Protein AF-A0A6L7GDT5-F1 (afdb_monomer_lite)

Sequence (294 aa):
MSDRPLARKLIRPAFRLLRGGRGAHHEETWPHLSLRRPEADGVITWKGEEIARLSPLGGFLAGLGAEAAIIGSGPSLKRQRVAALEMPAVLLNGAVALAPRLPRPAALAIEDERFVYRHGAMLKDLPEGLPLLMAPAVIRVMAQYNRGLLEGRPLYLIDDLRKPFDGPKCALGDIPGVVVEDGAAFSDIPAQGIVKCGTVAYSALQILMAAPLKRILLAGIDLTNAAGPRFYEKDGAAAWSGLEKGQARILGHFALARQLAGTRGQALLSASPVSALLDLGYGRDDRLAPEPPA

pLDDT: mean 86.34, std 13.25, range [41.5, 98.56]

Secondary structure (DSSP, 8-state):
---S-HHHHHHHHHHHHHH-STTGGGGGTTTTEEEE-SSSS-EEEETTEEEEEBPPHHHHHHTTTTEEEEE---GGGGGS-GGG--S-EEEEGGGGGGGGG-S-EEEEEE--HHHHHHHGGGGTTPPTT--EEE-HHHHHHHHHH-GGGTTTS-EEE--BTTS-TTS----GGGSTTEEEETTEEEES-TTT-B---S-HHHHHHHHHHTS--SEEEEES--SS-TTSPPTTSPTT-PPP-TTGGGHHHHHHHHHHHHHHHHHTTPEEEES-TT-HHHHTTPEE-GGGPPPPP-

Organism: NCBI:txid2692189

InterPro domains:
  IPR060654 3-deoxy-D-manno-octulosonic acid transferase WaaZ [PF27901] (187-258)

Radius of gyration: 18.5 Å; chains: 1; bounding box: 43×38×60 Å

Structure (mmCIF, N/CA/C/O backbone):
data_AF-A0A6L7GDT5-F1
#
_entry.id   AF-A0A6L7GDT5-F1
#
loop_
_atom_site.group_PDB
_atom_site.id
_atom_site.type_symbol
_atom_site.label_atom_id
_atom_site.label_alt_id
_atom_site.label_comp_id
_atom_site.label_asym_id
_atom_site.label_entity_id
_atom_site.label_seq_id
_atom_site.pdbx_PDB_ins_code
_atom_site.Cartn_x
_atom_site.Cartn_y
_atom_site.Cartn_z
_atom_site.occupancy
_atom_site.B_iso_or_equiv
_atom_site.auth_seq_id
_atom_site.auth_comp_id
_atom_site.auth_asym_id
_atom_site.auth_atom_id
_atom_site.pdbx_PDB_model_num
ATOM 1 N N . MET A 1 1 ? -14.686 20.379 -7.347 1.00 41.50 1 MET A N 1
ATOM 2 C CA . MET A 1 1 ? -15.658 20.427 -6.226 1.00 41.50 1 MET A CA 1
ATOM 3 C C . MET A 1 1 ? -15.325 19.294 -5.260 1.00 41.50 1 MET A C 1
ATOM 5 O O . MET A 1 1 ? -14.849 18.268 -5.714 1.00 41.50 1 MET A O 1
ATOM 9 N N . SER A 1 2 ? -15.444 19.492 -3.942 1.00 50.53 2 SER A N 1
ATOM 10 C CA . SER A 1 2 ? -15.064 18.465 -2.952 1.00 50.53 2 SER A CA 1
ATOM 11 C C . SER A 1 2 ? -16.068 17.311 -2.970 1.00 50.53 2 SER A C 1
ATOM 13 O O . SER A 1 2 ? -17.227 17.530 -2.635 1.00 50.53 2 SER A O 1
ATOM 15 N N . ASP A 1 3 ? -15.604 16.107 -3.312 1.00 63.75 3 ASP A N 1
ATOM 16 C CA . ASP A 1 3 ? -16.389 14.857 -3.361 1.00 63.75 3 ASP A CA 1
ATOM 17 C C . ASP A 1 3 ? -16.818 14.327 -1.982 1.00 63.75 3 ASP A C 1
ATOM 19 O O . ASP A 1 3 ? -17.335 13.219 -1.856 1.00 63.75 3 ASP A O 1
ATOM 23 N N . ARG A 1 4 ? -16.573 15.097 -0.917 1.00 64.62 4 ARG A N 1
ATOM 24 C CA . ARG A 1 4 ? -17.012 14.759 0.436 1.00 64.62 4 ARG A CA 1
ATOM 25 C C . ARG A 1 4 ? -18.447 15.254 0.657 1.00 64.62 4 ARG A C 1
ATOM 27 O O . ARG A 1 4 ? -18.725 16.417 0.341 1.00 64.62 4 ARG A O 1
ATOM 34 N N . PRO A 1 5 ? -19.324 14.447 1.289 1.00 72.44 5 PRO A N 1
ATOM 35 C CA . PRO A 1 5 ? -20.657 14.889 1.690 1.00 72.44 5 PRO A CA 1
ATOM 36 C C . PRO A 1 5 ? -20.617 16.194 2.498 1.00 72.44 5 PRO A C 1
ATOM 38 O O . PRO A 1 5 ? -19.709 16.399 3.309 1.00 72.44 5 PRO A O 1
ATOM 41 N N . LEU A 1 6 ? -21.625 17.058 2.327 1.00 63.84 6 LEU A N 1
ATOM 42 C CA . LEU A 1 6 ? -21.733 18.341 3.044 1.00 63.84 6 LEU A CA 1
ATOM 43 C C . LEU A 1 6 ? -21.653 18.164 4.566 1.00 63.84 6 LEU A C 1
ATOM 45 O O . LEU A 1 6 ? -20.964 18.933 5.232 1.00 63.84 6 LEU A O 1
ATOM 49 N N . ALA A 1 7 ? -22.239 17.087 5.097 1.00 66.56 7 ALA A N 1
ATOM 50 C CA . ALA A 1 7 ? -22.143 16.729 6.509 1.00 66.56 7 ALA A CA 1
ATOM 51 C C . ALA A 1 7 ? -20.684 16.646 7.004 1.00 66.56 7 ALA A C 1
ATOM 53 O O . ALA A 1 7 ? -20.370 17.154 8.074 1.00 66.56 7 ALA A O 1
ATOM 54 N N . ARG A 1 8 ? -19.743 16.111 6.207 1.00 72.69 8 ARG A N 1
ATOM 55 C CA . ARG A 1 8 ? -18.318 16.041 6.594 1.00 72.69 8 ARG A CA 1
ATOM 56 C C . ARG A 1 8 ? -17.637 17.406 6.614 1.00 72.69 8 ARG A C 1
ATOM 58 O O . ARG A 1 8 ? -16.705 17.601 7.390 1.00 72.69 8 ARG A O 1
ATOM 65 N N . LYS A 1 9 ? -18.109 18.365 5.813 1.00 63.81 9 LYS A N 1
ATOM 66 C CA . LYS A 1 9 ? -17.602 19.745 5.863 1.00 63.81 9 LYS A CA 1
ATOM 67 C C . LYS A 1 9 ? -17.978 20.437 7.176 1.00 63.81 9 LYS A C 1
ATOM 69 O O . LYS A 1 9 ? -17.212 21.278 7.629 1.00 63.81 9 LYS A O 1
ATOM 74 N N . LEU A 1 10 ? -19.096 20.041 7.793 1.00 66.94 10 LEU A N 1
ATOM 75 C CA . LEU A 1 10 ? -19.563 20.542 9.091 1.00 66.94 10 LEU A CA 1
ATOM 76 C C . LEU A 1 10 ? -18.930 19.806 10.285 1.00 66.94 10 LEU A C 1
ATOM 78 O O . LEU A 1 10 ? -18.772 20.391 11.352 1.00 66.94 10 LEU A O 1
ATOM 82 N N . ILE A 1 11 ? -18.489 18.557 10.100 1.00 68.75 11 ILE A N 1
ATOM 83 C CA . ILE A 1 11 ? -17.800 17.788 11.150 1.00 68.75 11 ILE A CA 1
ATOM 84 C C . ILE A 1 11 ? -16.456 18.411 11.525 1.00 68.75 11 ILE A C 1
ATOM 86 O O . ILE A 1 11 ? -16.131 18.483 12.699 1.00 68.75 11 ILE A O 1
ATOM 90 N N . ARG A 1 12 ? -15.682 18.891 10.552 1.00 67.31 12 ARG A N 1
ATOM 91 C CA . ARG A 1 12 ? -14.365 19.505 10.787 1.00 67.31 12 ARG A CA 1
ATOM 92 C C . ARG A 1 12 ? -14.394 20.705 11.749 1.00 67.31 12 ARG A C 1
ATOM 94 O O . ARG A 1 12 ? -13.634 20.699 12.718 1.00 67.31 12 ARG A O 1
ATOM 101 N N . PRO A 1 13 ? -15.249 21.728 11.549 1.00 64.88 13 PRO A N 1
ATOM 102 C CA . PRO A 1 13 ? -15.385 22.812 12.518 1.00 64.88 13 PRO A CA 1
ATOM 103 C C . PRO A 1 13 ? -15.978 22.334 13.852 1.00 64.88 13 PRO A C 1
ATOM 105 O O . PRO A 1 13 ? -15.469 22.737 14.893 1.00 64.88 13 PRO A O 1
ATOM 108 N N . ALA A 1 14 ? -16.967 21.429 13.849 1.00 67.81 14 ALA A N 1
ATOM 109 C CA . ALA A 1 14 ? -17.553 20.895 15.083 1.00 67.81 14 ALA A CA 1
ATOM 110 C C . ALA A 1 14 ? -16.534 20.106 15.931 1.00 67.81 14 ALA A C 1
ATOM 112 O O . ALA A 1 14 ? -16.441 20.295 17.139 1.00 67.81 14 ALA A O 1
ATOM 113 N N . PHE A 1 15 ? -15.713 19.269 15.298 1.00 69.69 15 PHE A N 1
ATOM 114 C CA . PHE A 1 15 ? -14.665 18.493 15.955 1.00 69.69 15 PHE A CA 1
ATOM 115 C C . PHE A 1 15 ? -13.580 19.401 16.538 1.00 69.69 15 PHE A C 1
ATOM 117 O O . PHE A 1 15 ? -13.166 19.210 17.678 1.00 69.69 15 PHE A O 1
ATOM 124 N N . ARG A 1 16 ? -13.161 20.432 15.791 1.00 67.94 16 ARG A N 1
ATOM 125 C CA . ARG A 1 16 ? -12.208 21.441 16.283 1.00 67.94 16 ARG A CA 1
ATOM 126 C C . ARG A 1 16 ? -12.751 22.232 17.470 1.00 67.94 16 ARG A C 1
ATOM 128 O O . ARG A 1 16 ? -11.981 22.530 18.375 1.00 67.94 16 ARG A O 1
ATOM 135 N N . LEU A 1 17 ? -14.048 22.542 17.472 1.00 71.31 17 LEU A N 1
ATOM 136 C CA . LEU A 1 17 ? -14.711 23.226 18.583 1.00 71.31 17 LEU A CA 1
ATOM 137 C C . LEU A 1 17 ? -14.784 22.335 19.834 1.00 71.31 17 LEU A C 1
ATOM 139 O O . LEU A 1 17 ? -14.551 22.815 20.936 1.00 71.31 17 LEU A O 1
ATOM 143 N N . LEU A 1 18 ? -15.065 21.039 19.661 1.00 66.06 18 LEU A N 1
ATOM 144 C CA . LEU A 1 18 ? -15.263 20.092 20.766 1.00 66.06 18 LEU A CA 1
ATOM 145 C C . LEU A 1 18 ? -13.967 19.496 21.335 1.00 66.06 18 LEU A C 1
ATOM 147 O O . LEU A 1 18 ? -13.930 19.146 22.510 1.00 66.06 18 LEU A O 1
ATOM 151 N N . ARG A 1 19 ? -12.923 19.309 20.515 1.00 64.81 19 ARG A N 1
ATOM 152 C CA . ARG A 1 19 ? -11.693 18.586 20.903 1.00 64.81 19 ARG A CA 1
ATOM 153 C C . ARG A 1 19 ? -10.391 19.366 20.692 1.00 64.81 19 ARG A C 1
ATOM 155 O O . ARG A 1 19 ? -9.319 18.843 20.980 1.00 64.81 19 ARG A O 1
ATOM 162 N N . GLY A 1 20 ? -10.464 20.618 20.238 1.00 64.81 20 GLY A N 1
ATOM 163 C CA . GLY A 1 20 ? -9.296 21.478 20.033 1.00 64.81 20 GLY A CA 1
ATOM 164 C C . GLY A 1 20 ? -8.463 21.135 18.787 1.00 64.81 20 GLY A C 1
ATOM 165 O O . GLY A 1 20 ? -8.821 20.296 17.961 1.00 64.81 20 GLY A O 1
ATOM 166 N N . GLY A 1 21 ? -7.341 21.846 18.604 1.00 60.72 21 GLY A N 1
ATOM 167 C CA . GLY A 1 21 ? -6.483 21.728 17.412 1.00 60.72 21 GLY A CA 1
ATOM 168 C C . GLY A 1 21 ? -5.442 20.598 17.461 1.00 60.72 21 GLY A C 1
ATOM 169 O O . GLY A 1 21 ? -5.029 20.094 16.412 1.00 60.72 21 GLY A O 1
ATOM 170 N N . ARG A 1 22 ? -5.026 20.178 18.665 1.00 55.69 22 ARG A N 1
ATOM 171 C CA . ARG A 1 22 ? -4.117 19.039 18.875 1.00 55.69 22 ARG A CA 1
ATOM 172 C C . ARG A 1 22 ? -4.931 17.752 18.724 1.00 55.69 22 ARG A C 1
ATOM 174 O O . ARG A 1 22 ? -5.686 17.402 19.615 1.00 55.69 22 ARG A O 1
ATOM 181 N N . GLY A 1 23 ? -4.821 17.094 17.571 1.00 62.16 23 GLY A N 1
ATOM 182 C CA . GLY A 1 23 ? -5.644 15.926 17.225 1.00 62.16 23 GLY A CA 1
ATOM 183 C C . GLY A 1 23 ? -6.723 16.204 16.179 1.00 62.16 23 GLY A C 1
ATOM 184 O O . GLY A 1 23 ? -7.553 15.345 15.920 1.00 62.16 23 GLY A O 1
ATOM 185 N N . ALA A 1 24 ? -6.710 17.367 15.513 1.00 66.75 24 ALA A N 1
ATOM 186 C CA . ALA A 1 24 ? -7.668 17.673 14.444 1.00 66.75 24 ALA A CA 1
ATOM 187 C C . ALA A 1 24 ? -7.678 16.641 13.294 1.00 66.75 24 ALA A C 1
ATOM 189 O O . ALA A 1 24 ? -8.637 16.599 12.534 1.00 66.75 24 ALA A O 1
ATOM 190 N N . HIS A 1 25 ? -6.635 15.813 13.145 1.00 75.06 25 HIS A N 1
ATOM 191 C CA . HIS A 1 25 ? -6.622 14.701 12.186 1.00 75.06 25 HIS A CA 1
ATOM 192 C C . HIS A 1 25 ? -7.539 13.539 12.590 1.00 75.06 25 HIS A C 1
ATOM 194 O O . HIS A 1 25 ? -8.004 12.816 11.716 1.00 75.06 25 HIS A O 1
ATOM 200 N N . HIS A 1 26 ? -7.887 13.401 13.872 1.00 79.00 26 HIS A N 1
ATOM 201 C CA . HIS A 1 26 ? -8.859 12.411 14.356 1.00 79.00 26 HIS A CA 1
ATOM 202 C C . HIS A 1 26 ? -10.295 12.689 13.870 1.00 79.00 26 HIS A C 1
ATOM 204 O O . HIS A 1 26 ? -11.165 11.825 13.967 1.00 79.00 26 HIS A O 1
ATOM 210 N N . GLU A 1 27 ? -10.559 13.849 13.254 1.00 78.88 27 GLU A N 1
ATOM 211 C CA . GLU A 1 27 ? -11.826 14.106 12.549 1.00 78.88 27 GLU A CA 1
ATOM 212 C C . GLU A 1 27 ? -12.107 13.065 11.448 1.00 78.88 27 GLU A C 1
ATOM 214 O O . GLU A 1 27 ? -13.259 12.795 11.089 1.00 78.88 27 GLU A O 1
ATOM 219 N N . GLU A 1 28 ? -11.047 12.468 10.894 1.00 79.19 28 GLU A N 1
ATOM 220 C CA . GLU A 1 28 ? -11.123 11.481 9.823 1.00 79.19 28 GLU A CA 1
ATOM 221 C C . GLU A 1 28 ? -11.844 10.200 10.257 1.00 79.19 28 GLU A C 1
ATOM 223 O O . GLU A 1 28 ? -12.441 9.534 9.413 1.00 79.19 28 GLU A O 1
ATOM 228 N N . THR A 1 29 ? -11.873 9.911 11.558 1.00 81.19 29 THR A N 1
ATOM 229 C CA . THR A 1 29 ? -12.402 8.672 12.148 1.00 81.19 29 THR A CA 1
ATOM 230 C C . THR A 1 29 ? -13.656 8.928 13.001 1.00 81.19 29 THR A C 1
ATOM 232 O O . THR A 1 29 ? -14.496 8.041 13.169 1.00 81.19 29 THR A O 1
ATOM 235 N N . TRP A 1 30 ? -13.870 10.175 13.434 1.00 80.88 30 TRP A N 1
ATOM 236 C CA . TRP A 1 30 ? -15.064 10.613 14.163 1.00 80.88 30 TRP A CA 1
ATOM 237 C C . TRP A 1 30 ? -16.368 10.504 13.334 1.00 80.88 30 TRP A C 1
ATOM 239 O O . TRP A 1 30 ? -16.346 10.771 12.123 1.00 80.88 30 TRP A O 1
ATOM 249 N N . PRO A 1 31 ? -17.534 10.197 13.951 1.00 76.88 31 PRO A N 1
ATOM 250 C CA . PRO A 1 31 ? -17.751 9.918 15.383 1.00 76.88 31 PRO A CA 1
ATOM 251 C C . PRO A 1 31 ? -17.653 8.452 15.806 1.00 76.88 31 PRO A C 1
ATOM 253 O O . PRO A 1 31 ? -17.492 8.187 16.992 1.00 76.88 31 PRO A O 1
ATOM 256 N N . HIS A 1 32 ? -17.797 7.503 14.884 1.00 87.56 32 HIS A N 1
ATOM 257 C CA . HIS A 1 32 ? -18.158 6.134 15.264 1.00 87.56 32 HIS A CA 1
ATOM 258 C C . HIS A 1 32 ? -17.059 5.093 15.074 1.00 87.56 32 HIS A C 1
ATOM 260 O O . HIS A 1 32 ? -17.248 3.974 15.545 1.00 87.56 32 HIS A O 1
ATOM 266 N N . LEU A 1 33 ? -15.963 5.417 14.380 1.00 91.19 33 LEU A N 1
ATOM 267 C CA . LEU A 1 33 ? -14.866 4.471 14.205 1.00 91.19 33 LEU A CA 1
ATOM 268 C C . LEU A 1 33 ? -13.930 4.551 15.410 1.00 91.19 33 LEU A C 1
ATOM 270 O O . LEU A 1 33 ? -13.402 5.619 15.721 1.00 91.19 33 LEU A O 1
ATOM 274 N N . SER A 1 34 ? -13.687 3.415 16.050 1.00 89.62 34 SER A N 1
ATOM 275 C CA . SER A 1 34 ? -12.684 3.276 17.100 1.00 89.62 34 SER A CA 1
ATOM 276 C C . SER A 1 34 ? -11.831 2.043 16.826 1.00 89.62 34 SER A C 1
ATOM 278 O O . SER A 1 34 ? -12.350 0.997 16.445 1.00 89.62 34 SER A O 1
ATOM 280 N N . LEU A 1 35 ? -10.522 2.182 17.011 1.00 88.44 35 LEU A N 1
ATOM 281 C CA . LEU A 1 35 ? -9.556 1.092 16.982 1.00 88.44 35 LEU A CA 1
ATOM 282 C C . LEU A 1 35 ? -8.984 0.960 18.389 1.00 88.44 35 LEU A C 1
ATOM 284 O O . LEU A 1 35 ? -8.511 1.945 18.956 1.00 88.44 35 LEU A O 1
ATOM 288 N N . ARG A 1 36 ? -9.028 -0.250 18.941 1.00 84.00 36 ARG A N 1
ATOM 289 C CA . ARG A 1 36 ? -8.346 -0.597 20.189 1.00 84.00 36 ARG A CA 1
ATOM 290 C C . ARG A 1 36 ? -7.224 -1.565 19.853 1.00 84.00 36 ARG A C 1
ATOM 292 O O . ARG A 1 36 ? -7.497 -2.594 19.246 1.00 84.00 36 ARG A O 1
ATOM 299 N N . ARG A 1 37 ? -5.993 -1.242 20.243 1.00 78.19 37 ARG A N 1
ATOM 300 C CA . ARG A 1 37 ? -4.819 -2.108 20.082 1.00 78.19 37 ARG A CA 1
ATOM 301 C C . ARG A 1 37 ? -4.402 -2.642 21.450 1.00 78.19 37 ARG A C 1
ATOM 303 O O . ARG A 1 37 ? -3.596 -1.996 22.110 1.00 78.19 37 ARG A O 1
ATOM 310 N N . PRO A 1 38 ? -5.002 -3.741 21.938 1.00 59.41 38 PRO A N 1
ATOM 311 C CA . PRO A 1 38 ? -4.475 -4.399 23.124 1.00 59.41 38 PRO A CA 1
ATOM 312 C C . PRO A 1 38 ? -3.024 -4.861 22.893 1.00 59.41 38 PRO A C 1
ATOM 314 O O . PRO A 1 38 ? -2.233 -4.740 23.818 1.00 59.41 38 PRO A O 1
ATOM 317 N N . GLU A 1 39 ? -2.660 -5.279 21.665 1.00 60.16 39 GLU A N 1
ATOM 318 C CA . GLU A 1 39 ? -1.291 -5.650 21.241 1.00 60.16 39 GLU A CA 1
ATOM 319 C C . GLU A 1 39 ? -1.088 -5.412 19.715 1.00 60.16 39 GLU A C 1
ATOM 321 O O . GLU A 1 39 ? -1.534 -4.391 19.186 1.00 60.16 39 GLU A O 1
ATOM 326 N N . ALA A 1 40 ? -0.431 -6.334 18.988 1.00 56.53 40 ALA A N 1
ATOM 327 C CA . ALA A 1 40 ? -0.297 -6.309 17.521 1.00 56.53 40 ALA A CA 1
ATOM 328 C C . ALA A 1 40 ? -1.631 -6.554 16.786 1.00 56.53 40 ALA A C 1
ATOM 330 O O . ALA A 1 40 ? -1.804 -6.115 15.646 1.00 56.53 40 ALA A O 1
ATOM 331 N N . ASP A 1 41 ? -2.582 -7.201 17.464 1.00 69.69 41 ASP A N 1
ATOM 332 C CA . ASP A 1 41 ? -3.940 -7.419 16.984 1.00 69.69 41 ASP A CA 1
ATOM 333 C C . ASP A 1 41 ? -4.843 -6.282 17.473 1.00 69.69 41 ASP A C 1
ATOM 335 O O . ASP A 1 41 ? -4.990 -6.025 18.671 1.00 69.69 41 ASP A O 1
ATOM 339 N N . GLY A 1 42 ? -5.442 -5.561 16.527 1.00 85.81 42 GLY A N 1
ATOM 340 C CA . GLY A 1 42 ? -6.320 -4.428 16.804 1.00 85.81 42 GLY A CA 1
ATOM 341 C C . GLY A 1 42 ? -7.783 -4.763 16.543 1.00 85.81 42 GLY A C 1
ATOM 342 O O . GLY A 1 42 ? -8.114 -5.278 15.482 1.00 85.81 42 GLY A O 1
ATOM 343 N N . VAL A 1 43 ? -8.682 -4.425 17.464 1.00 91.38 43 VAL A N 1
ATOM 344 C CA . VAL A 1 43 ? -10.132 -4.558 17.259 1.00 91.38 43 VAL A CA 1
ATOM 345 C C . VAL A 1 43 ? -10.680 -3.250 16.706 1.00 91.38 43 VAL A C 1
ATOM 347 O O . VAL A 1 43 ? -10.512 -2.189 17.317 1.00 91.38 43 VAL A O 1
ATOM 350 N N . ILE A 1 44 ? -11.353 -3.322 15.560 1.00 92.31 44 ILE A N 1
ATOM 351 C CA . ILE A 1 44 ? -12.024 -2.181 14.946 1.00 92.31 44 ILE A CA 1
ATOM 352 C C . ILE A 1 44 ? -13.509 -2.265 15.251 1.00 92.31 44 ILE A C 1
ATOM 354 O O . ILE A 1 44 ? -14.183 -3.242 14.925 1.00 92.31 44 ILE A O 1
ATOM 358 N N . THR A 1 45 ? -14.023 -1.181 15.820 1.00 93.50 45 THR A N 1
ATOM 359 C CA . THR A 1 45 ? -15.443 -1.018 16.098 1.00 93.50 45 THR A CA 1
ATOM 360 C C . THR A 1 45 ? -16.033 0.136 15.305 1.00 93.50 45 THR A C 1
ATOM 362 O O . THR A 1 45 ? -15.395 1.174 15.100 1.00 93.50 45 THR A O 1
ATOM 365 N N . TRP A 1 46 ? -17.277 -0.038 14.876 1.00 93.50 46 TRP A N 1
ATOM 366 C CA . TRP A 1 46 ? -18.091 0.986 14.244 1.00 93.50 46 TRP A CA 1
ATOM 367 C C . TRP A 1 46 ? -19.426 1.069 14.967 1.00 93.50 46 TRP A C 1
ATOM 369 O O . TRP A 1 46 ? -20.145 0.084 15.077 1.00 93.50 46 TRP A O 1
ATOM 379 N N . LYS A 1 47 ? -19.748 2.255 15.494 1.00 92.12 47 LYS A N 1
ATOM 380 C CA . LYS A 1 47 ? -20.943 2.485 16.333 1.00 92.12 47 LYS A CA 1
ATOM 381 C C . LYS A 1 47 ? -21.001 1.564 17.565 1.00 92.12 47 LYS A C 1
ATOM 383 O O . LYS A 1 47 ? -22.078 1.261 18.057 1.00 92.12 47 LYS A O 1
ATOM 388 N N . GLY A 1 48 ? -19.836 1.163 18.076 1.00 91.00 48 GLY A N 1
ATOM 389 C CA . GLY A 1 48 ? -19.710 0.281 19.238 1.00 91.00 48 GLY A CA 1
ATOM 390 C C . GLY A 1 48 ? -19.711 -1.216 18.916 1.00 91.00 48 GLY A C 1
ATOM 391 O O . GLY A 1 48 ? -19.363 -1.997 19.795 1.00 91.00 48 GLY A O 1
ATOM 392 N N . GLU A 1 49 ? -20.020 -1.617 17.681 1.00 92.19 49 GLU A N 1
ATOM 393 C CA . GLU A 1 49 ? -19.992 -3.019 17.245 1.00 92.19 49 GLU A CA 1
ATOM 394 C C . GLU A 1 49 ? -18.639 -3.366 16.618 1.00 92.19 49 GLU A C 1
ATOM 396 O O . GLU A 1 49 ? -18.092 -2.563 15.861 1.00 92.19 49 GLU A O 1
ATOM 401 N N . GLU A 1 50 ? -18.094 -4.548 16.914 1.00 93.50 50 GLU A N 1
ATOM 402 C CA . GLU A 1 50 ? -16.903 -5.070 16.232 1.00 93.50 50 GLU A CA 1
ATOM 403 C C . GLU A 1 50 ? -17.234 -5.347 14.760 1.00 93.50 50 GLU A C 1
ATOM 405 O O . GLU A 1 50 ? -18.175 -6.073 14.455 1.00 93.50 50 GLU A O 1
ATOM 410 N N . ILE A 1 51 ? -16.462 -4.748 13.851 1.00 93.69 51 ILE A N 1
ATOM 411 C CA . ILE A 1 51 ? -16.648 -4.911 12.399 1.00 93.69 51 ILE A CA 1
ATOM 412 C C . ILE A 1 51 ? -15.474 -5.606 11.715 1.00 93.69 51 ILE A C 1
ATOM 414 O O . ILE A 1 51 ? -15.631 -6.103 10.605 1.00 93.69 51 ILE A O 1
ATOM 418 N N . ALA A 1 52 ? -14.293 -5.600 12.337 1.00 93.31 52 ALA A N 1
ATOM 419 C CA . ALA A 1 52 ? -13.097 -6.254 11.823 1.00 93.31 52 ALA A CA 1
ATOM 420 C C . ALA A 1 52 ? -12.013 -6.345 12.906 1.00 93.31 52 ALA A C 1
ATOM 422 O O . ALA A 1 52 ? -12.007 -5.577 13.875 1.00 93.31 52 ALA A O 1
ATOM 423 N N . ARG A 1 53 ? -11.035 -7.222 12.673 1.00 93.00 53 ARG A N 1
ATOM 424 C CA . ARG A 1 53 ? -9.772 -7.275 13.415 1.00 93.00 53 ARG A CA 1
ATOM 425 C C . ARG A 1 53 ? -8.610 -7.003 12.474 1.00 93.00 53 ARG A C 1
ATOM 427 O O . ARG A 1 53 ? -8.626 -7.447 11.328 1.00 93.00 53 ARG A O 1
ATOM 434 N N . LEU A 1 54 ? -7.618 -6.262 12.955 1.00 93.44 54 LEU A N 1
ATOM 435 C CA . LEU A 1 54 ? -6.364 -6.088 12.244 1.00 93.44 54 LEU A CA 1
ATOM 436 C C . LEU A 1 54 ? -5.604 -7.410 12.229 1.00 93.44 54 LEU A C 1
ATOM 438 O O . LEU A 1 54 ? -5.540 -8.104 13.238 1.00 93.44 54 LEU A O 1
ATOM 442 N N . SER A 1 55 ? -5.032 -7.733 11.078 1.00 93.19 55 SER A N 1
ATOM 443 C CA . SER A 1 55 ? -4.168 -8.889 10.889 1.00 93.19 55 SER A CA 1
ATOM 444 C C . SER A 1 55 ? -2.691 -8.477 10.995 1.00 93.19 55 SER A C 1
ATOM 446 O O . SER A 1 55 ? -2.327 -7.395 10.518 1.00 93.19 55 SER A O 1
ATOM 448 N N . PRO A 1 56 ? -1.805 -9.331 11.540 1.00 91.25 56 PRO A N 1
ATOM 449 C CA . PRO A 1 56 ? -0.370 -9.056 11.584 1.00 91.25 56 PRO A CA 1
ATOM 450 C C . PRO A 1 56 ? 0.241 -8.948 10.184 1.00 91.25 56 PRO A C 1
ATOM 452 O O . PRO A 1 56 ? 0.180 -9.895 9.393 1.00 91.25 56 PRO A O 1
ATOM 455 N N . LEU A 1 57 ? 0.878 -7.812 9.875 1.00 92.62 57 LEU A N 1
ATOM 456 C CA . LEU A 1 57 ? 1.435 -7.550 8.539 1.00 92.62 57 LEU A CA 1
ATOM 457 C C . LEU A 1 57 ? 2.476 -8.601 8.114 1.00 92.62 57 LEU A C 1
ATOM 459 O O . LEU A 1 57 ? 2.545 -8.951 6.938 1.00 92.62 57 LEU A O 1
ATOM 463 N N . GLY A 1 58 ? 3.238 -9.156 9.062 1.00 91.69 58 GLY A N 1
ATOM 464 C CA . GLY A 1 58 ? 4.261 -10.170 8.784 1.00 91.69 58 GLY A CA 1
ATOM 465 C C . GLY A 1 58 ? 3.728 -11.398 8.034 1.00 91.69 58 GLY A C 1
ATOM 466 O O . GLY A 1 58 ? 4.392 -11.881 7.121 1.00 91.69 58 GLY A O 1
ATOM 467 N N . GLY A 1 59 ? 2.504 -11.849 8.343 1.00 90.50 59 GLY A N 1
ATOM 468 C CA . GLY A 1 59 ? 1.878 -12.979 7.648 1.00 90.50 59 GLY A CA 1
ATOM 469 C C . GLY A 1 59 ? 1.569 -12.679 6.178 1.00 90.50 59 GLY A C 1
ATOM 470 O O . GLY A 1 59 ? 1.796 -13.522 5.314 1.00 90.50 59 GLY A O 1
ATOM 471 N N . PHE A 1 60 ? 1.130 -11.452 5.875 1.00 94.88 60 PHE A N 1
ATOM 472 C CA . PHE A 1 60 ? 0.929 -11.004 4.494 1.00 94.88 60 PHE A CA 1
ATOM 473 C C . PHE A 1 60 ? 2.249 -10.949 3.726 1.00 94.88 60 PHE A C 1
ATOM 475 O O . PHE A 1 60 ? 2.336 -11.472 2.617 1.00 94.88 60 PHE A O 1
ATOM 482 N N . LEU A 1 61 ? 3.288 -10.368 4.333 1.00 95.94 61 LEU A N 1
ATOM 483 C CA . LEU A 1 61 ? 4.600 -10.216 3.701 1.00 95.94 61 LEU A CA 1
ATOM 484 C C . LEU A 1 61 ? 5.256 -11.566 3.387 1.00 95.94 61 LEU A C 1
ATOM 486 O O . LEU A 1 61 ? 5.828 -11.730 2.310 1.00 95.94 61 LEU A O 1
ATOM 490 N N . ALA A 1 62 ? 5.122 -12.544 4.285 1.00 92.94 62 ALA A N 1
ATOM 491 C CA . ALA A 1 62 ? 5.634 -13.897 4.079 1.00 92.94 62 ALA A CA 1
ATOM 492 C C . ALA A 1 62 ? 4.976 -14.615 2.881 1.00 92.94 62 ALA A C 1
ATOM 494 O O . ALA A 1 62 ? 5.608 -15.457 2.246 1.00 92.94 62 ALA A O 1
ATOM 495 N N . GLY A 1 63 ? 3.731 -14.264 2.537 1.00 92.06 63 GLY A N 1
ATOM 496 C CA . GLY A 1 63 ? 2.977 -14.871 1.436 1.00 92.06 63 GLY A CA 1
ATOM 497 C C . GLY A 1 63 ? 3.312 -14.346 0.032 1.00 92.06 63 GLY A C 1
ATOM 498 O O . GLY A 1 63 ? 2.813 -14.894 -0.951 1.00 92.06 63 GLY A O 1
ATOM 499 N N . LEU A 1 64 ? 4.133 -13.295 -0.095 1.00 94.62 64 LEU A N 1
ATOM 500 C CA . LEU A 1 64 ? 4.394 -12.629 -1.380 1.00 94.62 64 LEU A CA 1
ATOM 501 C C . LEU A 1 64 ? 5.441 -13.336 -2.259 1.00 94.62 64 LEU A C 1
ATOM 503 O O . LEU A 1 64 ? 5.483 -13.103 -3.465 1.00 94.62 64 LEU A O 1
ATOM 507 N N . GLY A 1 65 ? 6.275 -14.211 -1.695 1.00 92.69 65 GLY A N 1
ATOM 508 C CA . GLY A 1 65 ? 7.344 -14.885 -2.438 1.00 92.69 65 GLY A CA 1
ATOM 509 C C . GLY A 1 65 ? 8.537 -13.968 -2.742 1.00 92.69 65 GLY A C 1
ATOM 510 O O . GLY A 1 65 ? 8.954 -13.197 -1.884 1.00 92.69 65 GLY A O 1
ATOM 511 N N . ALA A 1 66 ? 9.124 -14.091 -3.939 1.00 95.69 66 ALA A N 1
ATOM 512 C CA . ALA A 1 66 ? 10.340 -13.364 -4.337 1.00 95.69 66 ALA A CA 1
ATOM 513 C C . ALA A 1 66 ? 10.080 -12.136 -5.230 1.00 95.69 66 ALA A C 1
ATOM 515 O O . ALA A 1 66 ? 10.937 -11.257 -5.331 1.00 95.69 66 ALA A O 1
ATOM 516 N N . GLU A 1 67 ? 8.920 -12.057 -5.877 1.00 97.50 67 GLU A N 1
ATOM 517 C CA . GLU A 1 67 ? 8.523 -10.934 -6.728 1.00 97.50 67 GLU A CA 1
ATOM 518 C C . GLU A 1 67 ? 7.081 -10.541 -6.407 1.00 97.50 67 GLU A C 1
ATOM 520 O O . GLU A 1 67 ? 6.241 -11.410 -6.185 1.00 97.50 67 GLU A O 1
ATOM 525 N N . ALA A 1 68 ? 6.780 -9.244 -6.415 1.00 98.31 68 ALA A N 1
ATOM 526 C CA . ALA A 1 68 ? 5.414 -8.749 -6.278 1.00 98.31 68 ALA A CA 1
ATOM 527 C C . ALA A 1 68 ? 5.198 -7.486 -7.116 1.00 98.31 68 ALA A C 1
ATOM 529 O O . ALA A 1 68 ? 6.146 -6.788 -7.486 1.00 98.31 68 ALA A O 1
ATOM 530 N N . ALA A 1 69 ? 3.938 -7.183 -7.411 1.00 98.31 69 ALA A N 1
ATOM 531 C CA . ALA A 1 69 ? 3.547 -6.023 -8.195 1.00 98.31 69 ALA A CA 1
ATOM 532 C C . ALA A 1 69 ? 2.680 -5.044 -7.392 1.00 98.31 69 ALA A C 1
ATOM 534 O O . ALA A 1 69 ? 1.877 -5.436 -6.548 1.00 98.31 69 ALA A O 1
ATOM 535 N N . ILE A 1 70 ? 2.799 -3.760 -7.715 1.00 98.31 70 ILE A N 1
ATOM 536 C CA . ILE A 1 70 ? 1.888 -2.691 -7.310 1.00 98.31 70 ILE A CA 1
ATOM 537 C C . ILE A 1 70 ? 1.182 -2.205 -8.566 1.00 98.31 70 ILE A C 1
ATOM 539 O O . ILE A 1 70 ? 1.829 -1.728 -9.500 1.00 98.31 70 ILE A O 1
ATOM 543 N N . ILE A 1 71 ? -0.144 -2.292 -8.584 1.00 96.62 71 ILE A N 1
ATOM 544 C CA . ILE A 1 71 ? -0.955 -1.919 -9.741 1.00 96.62 71 ILE A CA 1
ATOM 545 C C . ILE A 1 71 ? -1.768 -0.678 -9.404 1.00 96.62 71 ILE A C 1
ATOM 547 O O . ILE A 1 71 ? -2.710 -0.709 -8.615 1.00 96.62 71 ILE A O 1
ATOM 551 N N . GLY A 1 72 ? -1.376 0.432 -10.016 1.00 93.31 72 GLY A N 1
ATOM 552 C CA . GLY A 1 72 ? -2.053 1.712 -9.936 1.00 93.31 72 GLY A CA 1
ATOM 553 C C . GLY A 1 72 ? -3.211 1.861 -10.907 1.00 93.31 72 GLY A C 1
ATOM 554 O O . GLY A 1 72 ? -3.833 0.903 -11.351 1.00 93.31 72 GLY A O 1
ATOM 555 N N . SER A 1 73 ? -3.511 3.117 -11.230 1.00 85.31 73 SER A N 1
ATOM 556 C CA . SER A 1 73 ? -4.636 3.477 -12.101 1.00 85.31 73 SER A CA 1
ATOM 557 C C . SER A 1 73 ? -4.262 4.368 -13.286 1.00 85.31 73 SER A C 1
ATOM 559 O O . SER A 1 73 ? -5.140 4.951 -13.927 1.00 85.31 73 SER A O 1
ATOM 561 N N . GLY A 1 74 ? -2.964 4.461 -13.580 1.00 83.69 74 GLY A N 1
ATOM 562 C CA . GLY A 1 74 ? -2.439 5.238 -14.693 1.00 83.69 74 GLY A CA 1
ATOM 563 C C . GLY A 1 74 ? -2.987 4.769 -16.046 1.00 83.69 74 GLY A C 1
ATOM 564 O O . GLY A 1 74 ? -3.267 3.577 -16.222 1.00 83.69 74 GLY A O 1
ATOM 565 N N . PRO A 1 75 ? -3.160 5.689 -17.012 1.00 77.56 75 PRO A N 1
ATOM 566 C CA . PRO A 1 75 ? -3.667 5.379 -18.347 1.00 77.56 75 PRO A CA 1
ATOM 567 C C . PRO A 1 75 ? -2.825 4.344 -19.103 1.00 77.56 75 PRO A C 1
ATOM 569 O O . PRO A 1 75 ? -3.366 3.666 -19.979 1.00 77.56 75 PRO A O 1
ATOM 572 N N . SER A 1 76 ? -1.544 4.172 -18.752 1.00 79.00 76 SER A N 1
ATOM 573 C CA . SER A 1 76 ? -0.679 3.132 -19.322 1.00 79.00 76 SER A CA 1
ATOM 574 C C . SER A 1 76 ? -1.282 1.723 -19.222 1.00 79.00 76 SER A C 1
ATOM 576 O O . SER A 1 76 ? -1.109 0.929 -20.145 1.00 79.00 76 SER A O 1
ATOM 578 N N . LEU A 1 77 ? -2.091 1.436 -18.193 1.00 84.19 77 LEU A N 1
ATOM 579 C CA . LEU A 1 77 ? -2.734 0.129 -18.015 1.00 84.19 77 LEU A CA 1
ATOM 580 C C . LEU A 1 77 ? -3.791 -0.211 -19.075 1.00 84.19 77 LEU A C 1
ATOM 582 O O . LEU A 1 77 ? -4.051 -1.394 -19.289 1.00 84.19 77 LEU A O 1
ATOM 586 N N . LYS A 1 78 ? -4.386 0.776 -19.770 1.00 79.88 78 LYS A N 1
ATOM 587 C CA . LYS A 1 78 ? -5.458 0.525 -20.762 1.00 79.88 78 LYS A CA 1
ATOM 588 C C . LYS A 1 78 ? -5.023 -0.445 -21.866 1.00 79.88 78 LYS A C 1
ATOM 590 O O . LYS A 1 78 ? -5.854 -1.178 -22.390 1.00 79.88 78 LYS A O 1
ATOM 595 N N . ARG A 1 79 ? -3.734 -0.437 -22.214 1.00 78.12 79 ARG A N 1
ATOM 596 C CA . ARG A 1 79 ? -3.150 -1.261 -23.286 1.00 78.12 79 ARG A CA 1
ATOM 597 C C . ARG A 1 79 ? -2.242 -2.378 -22.767 1.00 78.12 79 ARG A C 1
ATOM 599 O O . ARG A 1 79 ? -1.633 -3.075 -23.566 1.00 78.12 79 ARG A O 1
ATOM 606 N N . GLN A 1 80 ? -2.117 -2.533 -21.450 1.00 85.50 80 GLN A N 1
ATOM 607 C CA . GLN A 1 80 ? -1.192 -3.492 -20.852 1.00 85.50 80 GLN A CA 1
ATOM 608 C C . GLN A 1 80 ? -1.841 -4.855 -20.609 1.00 85.50 80 GLN A C 1
ATOM 610 O O . GLN A 1 80 ? -3.004 -4.961 -20.209 1.00 85.50 80 GLN A O 1
ATOM 615 N N . ARG A 1 81 ? -1.055 -5.917 -20.800 1.00 89.50 81 ARG A N 1
ATOM 616 C CA . ARG A 1 81 ? -1.483 -7.308 -20.600 1.00 89.50 81 ARG A CA 1
ATOM 617 C C . ARG A 1 81 ? -1.365 -7.705 -19.129 1.00 89.50 81 ARG A C 1
ATOM 619 O O . ARG A 1 81 ? -0.513 -8.500 -18.760 1.00 89.50 81 ARG A O 1
ATOM 626 N N . VAL A 1 82 ? -2.230 -7.157 -18.275 1.00 90.44 82 VAL A N 1
ATOM 627 C CA . VAL A 1 82 ? -2.203 -7.428 -16.819 1.00 90.44 82 VAL A CA 1
ATOM 628 C C . VAL A 1 82 ? -2.336 -8.914 -16.464 1.00 90.44 82 VAL A C 1
ATOM 630 O O . VAL A 1 82 ? -1.829 -9.332 -15.431 1.00 90.44 82 VAL A O 1
ATOM 633 N N . ALA A 1 83 ? -2.940 -9.719 -17.341 1.00 90.56 83 ALA A N 1
ATOM 634 C CA . ALA A 1 83 ? -3.028 -11.170 -17.183 1.00 90.56 83 ALA A CA 1
ATOM 635 C C . ALA A 1 83 ? -1.658 -11.878 -17.219 1.00 90.56 83 ALA A C 1
ATOM 637 O O . ALA A 1 83 ? -1.542 -12.983 -16.709 1.00 90.56 83 ALA A O 1
ATOM 638 N N . ALA A 1 84 ? -0.613 -11.236 -17.757 1.00 91.31 84 ALA A N 1
ATOM 639 C CA . ALA A 1 84 ? 0.759 -11.749 -17.740 1.00 91.31 84 ALA A CA 1
ATOM 640 C C . ALA A 1 84 ? 1.461 -11.577 -16.372 1.00 91.31 84 ALA A C 1
ATOM 642 O O . ALA A 1 84 ? 2.633 -11.921 -16.226 1.00 91.31 84 ALA A O 1
ATOM 643 N N . LEU A 1 85 ? 0.785 -11.011 -15.362 1.00 92.75 85 LEU A N 1
ATOM 644 C CA . LEU A 1 85 ? 1.311 -10.898 -13.999 1.00 92.75 85 LEU A CA 1
ATOM 645 C C . LEU A 1 85 ? 1.041 -12.173 -13.197 1.00 92.75 85 LEU A C 1
ATOM 647 O O . LEU A 1 85 ? 0.063 -12.268 -12.462 1.00 92.75 85 LEU A O 1
ATOM 651 N N . GLU A 1 86 ? 1.961 -13.130 -13.280 1.00 92.31 86 GLU A N 1
ATOM 652 C CA . GLU A 1 86 ? 1.926 -14.372 -12.489 1.00 92.31 86 GLU A CA 1
ATOM 653 C C . GLU A 1 86 ? 2.393 -14.200 -11.027 1.00 92.31 86 GLU A C 1
ATOM 655 O O . GLU A 1 86 ? 2.397 -15.152 -10.245 1.00 92.31 86 GLU A O 1
ATOM 660 N N . MET A 1 87 ? 2.782 -12.982 -10.638 1.00 95.44 87 MET A N 1
ATOM 661 C CA . MET A 1 87 ? 3.223 -12.629 -9.286 1.00 95.44 87 MET A CA 1
ATOM 662 C C . MET A 1 87 ? 2.083 -12.013 -8.460 1.00 95.44 87 MET A C 1
ATOM 664 O O . MET A 1 87 ? 1.170 -11.413 -9.035 1.00 95.44 87 MET A O 1
ATOM 668 N N . PRO A 1 88 ? 2.140 -12.095 -7.119 1.00 97.75 88 PRO A N 1
ATOM 669 C CA . PRO A 1 88 ? 1.206 -11.404 -6.235 1.00 97.75 88 PRO A CA 1
ATOM 670 C C . PRO A 1 88 ? 1.125 -9.900 -6.531 1.00 97.75 88 PRO A C 1
ATOM 672 O O . PRO A 1 88 ? 2.146 -9.215 -6.593 1.00 97.75 88 PRO A O 1
ATOM 675 N N . ALA A 1 89 ? -0.090 -9.377 -6.697 1.00 97.88 89 ALA A N 1
ATOM 676 C CA . ALA A 1 89 ? -0.323 -7.981 -7.060 1.00 97.88 89 ALA A CA 1
ATOM 677 C C . ALA A 1 89 ? -1.164 -7.221 -6.022 1.00 97.88 89 ALA A C 1
ATOM 679 O O . ALA A 1 89 ? -2.307 -7.585 -5.744 1.00 97.88 89 ALA A O 1
ATOM 680 N N . VAL A 1 90 ? -0.626 -6.120 -5.496 1.00 98.38 90 VAL A N 1
ATOM 681 C CA . VAL A 1 90 ? -1.362 -5.160 -4.664 1.00 98.38 90 VAL A CA 1
ATOM 682 C C . VAL A 1 90 ? -2.041 -4.132 -5.563 1.00 98.38 90 VAL A C 1
ATOM 684 O O . VAL A 1 90 ? -1.390 -3.351 -6.258 1.00 98.38 90 VAL A O 1
ATOM 687 N N . LEU A 1 91 ? -3.368 -4.128 -5.541 1.00 97.69 91 LEU A N 1
ATOM 688 C CA . LEU A 1 91 ? -4.225 -3.239 -6.318 1.00 97.69 91 LEU A CA 1
ATOM 689 C C . LEU A 1 91 ? -4.421 -1.921 -5.570 1.00 97.69 91 LEU A C 1
ATOM 691 O O . LEU A 1 91 ? -4.729 -1.936 -4.385 1.00 97.69 91 LEU A O 1
ATOM 695 N N . LEU A 1 92 ? -4.287 -0.776 -6.238 1.00 96.38 92 LEU A N 1
ATOM 696 C CA . LEU A 1 92 ? -4.484 0.537 -5.622 1.00 96.38 92 LEU A CA 1
ATOM 697 C C . LEU A 1 92 ? -5.815 1.173 -6.029 1.00 96.38 92 LEU A C 1
ATOM 699 O O . LEU A 1 92 ? -6.045 1.434 -7.213 1.00 96.38 92 LEU A O 1
ATOM 703 N N . ASN A 1 93 ? -6.642 1.557 -5.055 1.00 93.31 93 ASN A N 1
ATOM 704 C CA . ASN A 1 93 ? -7.910 2.261 -5.279 1.00 93.31 93 ASN A CA 1
ATOM 705 C C . ASN A 1 93 ? -8.747 1.583 -6.394 1.00 93.31 93 ASN A C 1
ATOM 707 O O . ASN A 1 93 ? -9.173 0.441 -6.257 1.00 93.31 93 ASN A O 1
ATOM 711 N N . GLY A 1 94 ? -8.954 2.261 -7.531 1.00 89.38 94 GLY A N 1
ATOM 712 C CA . GLY A 1 94 ? -9.751 1.750 -8.651 1.00 89.38 94 GLY A CA 1
ATOM 713 C C . GLY A 1 94 ? -9.065 0.698 -9.522 1.00 89.38 94 GLY A C 1
ATOM 714 O O . GLY A 1 94 ? -9.719 0.124 -10.390 1.00 89.38 94 GLY A O 1
ATOM 715 N N . ALA A 1 95 ? -7.792 0.375 -9.269 1.00 92.75 95 ALA A N 1
ATOM 716 C CA . ALA A 1 95 ? -7.143 -0.789 -9.874 1.00 92.75 95 ALA A CA 1
ATOM 717 C C . ALA A 1 95 ? -7.856 -2.105 -9.524 1.00 92.75 95 ALA A C 1
ATOM 719 O O . ALA A 1 95 ? -7.673 -3.097 -10.220 1.00 92.75 95 ALA A O 1
ATOM 720 N N . VAL A 1 96 ? -8.717 -2.097 -8.498 1.00 93.44 96 VAL A N 1
ATOM 721 C CA . VAL A 1 96 ? -9.625 -3.201 -8.161 1.00 93.44 96 VAL A CA 1
ATOM 722 C C . VAL A 1 96 ? -10.428 -3.722 -9.359 1.00 93.44 96 VAL A C 1
ATOM 724 O O . VAL A 1 96 ? -10.660 -4.921 -9.444 1.00 93.44 96 VAL A O 1
ATOM 727 N N . ALA A 1 97 ? -10.759 -2.872 -10.341 1.00 91.25 97 ALA A N 1
ATOM 728 C CA . ALA A 1 97 ? -11.425 -3.299 -11.578 1.00 91.25 97 ALA A CA 1
ATOM 729 C C . ALA A 1 97 ? -10.641 -4.358 -12.373 1.00 91.25 97 ALA A C 1
ATOM 731 O O . ALA A 1 97 ? -11.201 -5.034 -13.231 1.00 91.25 97 ALA A O 1
ATOM 732 N N . LEU A 1 98 ? -9.335 -4.476 -12.124 1.00 91.88 98 LEU A N 1
ATOM 733 C CA . LEU A 1 98 ? -8.458 -5.443 -12.773 1.00 91.88 98 LEU A CA 1
ATOM 734 C C . LEU A 1 98 ? -8.381 -6.767 -12.012 1.00 91.88 98 LEU A C 1
ATOM 736 O O . LEU A 1 98 ? -7.853 -7.720 -12.574 1.00 91.88 98 LEU A O 1
ATOM 740 N N . ALA A 1 99 ? -8.911 -6.859 -10.785 1.00 92.81 99 ALA A N 1
ATOM 741 C CA . ALA A 1 99 ? -8.837 -8.069 -9.966 1.00 92.81 99 ALA A CA 1
ATOM 742 C C . ALA A 1 99 ? -9.309 -9.338 -10.704 1.00 92.81 99 ALA A C 1
ATOM 744 O O . ALA A 1 99 ? -8.568 -10.317 -10.667 1.00 92.81 99 ALA A O 1
ATOM 745 N N . PRO A 1 100 ? -10.430 -9.334 -11.461 1.00 90.75 100 PRO A N 1
ATOM 746 C CA . PRO A 1 100 ? -10.881 -10.526 -12.189 1.00 90.75 100 PRO A CA 1
ATOM 747 C C . PRO A 1 100 ? -9.951 -10.967 -13.329 1.00 90.75 100 PRO A C 1
ATOM 749 O O . PRO A 1 100 ? -10.078 -12.074 -13.838 1.00 90.75 100 PRO A O 1
ATOM 752 N N . ARG A 1 101 ? -9.044 -10.090 -13.776 1.00 91.00 101 ARG A N 1
ATOM 753 C CA . ARG A 1 101 ? -8.102 -10.341 -14.880 1.00 91.00 101 ARG A CA 1
ATOM 754 C C . ARG A 1 101 ? -6.709 -10.726 -14.389 1.00 91.00 101 ARG A C 1
ATOM 756 O O . ARG A 1 101 ? -5.839 -10.992 -15.216 1.00 91.00 101 ARG A O 1
ATOM 763 N N . LEU A 1 102 ? -6.472 -10.674 -13.079 1.00 93.19 102 LEU A N 1
ATOM 764 C CA . LEU A 1 102 ? -5.179 -10.977 -12.485 1.00 93.19 102 LEU A CA 1
ATOM 765 C C . LEU A 1 102 ? -5.144 -12.438 -12.039 1.00 93.19 102 LEU A C 1
ATOM 767 O O . LEU A 1 102 ? -6.038 -12.855 -11.307 1.00 93.19 102 LEU A O 1
ATOM 771 N N . PRO A 1 103 ? -4.089 -13.190 -12.387 1.00 93.62 103 PRO A N 1
ATOM 772 C CA . PRO A 1 103 ? -3.893 -14.538 -11.864 1.00 93.62 103 PRO A CA 1
ATOM 773 C C . PRO A 1 103 ? -3.783 -14.571 -10.334 1.00 93.62 103 PRO A C 1
ATOM 775 O O . PRO A 1 103 ? -4.242 -15.515 -9.698 1.00 93.62 103 PRO A O 1
ATOM 778 N N . ARG A 1 104 ? -3.147 -13.551 -9.731 1.00 95.25 104 ARG A N 1
ATOM 779 C CA . ARG A 1 104 ? -2.828 -13.522 -8.292 1.00 95.25 104 ARG A CA 1
ATOM 780 C C . ARG A 1 104 ? -3.036 -12.138 -7.651 1.00 95.25 104 ARG A C 1
ATOM 782 O O . ARG A 1 104 ? -2.058 -11.479 -7.286 1.00 95.25 104 ARG A O 1
ATOM 789 N N . PRO A 1 105 ? -4.283 -11.660 -7.486 1.00 96.44 105 PRO A N 1
ATOM 790 C CA . PRO A 1 105 ? -4.546 -10.464 -6.689 1.00 96.44 105 PRO A CA 1
ATOM 791 C C . PRO A 1 105 ? -4.196 -10.737 -5.216 1.00 96.44 105 PRO A C 1
ATOM 793 O O . PRO A 1 105 ? -4.756 -11.631 -4.590 1.00 96.44 105 PRO A O 1
ATOM 796 N N . ALA A 1 106 ? -3.246 -9.982 -4.667 1.00 97.44 106 ALA A N 1
ATOM 797 C CA . ALA A 1 106 ? -2.703 -10.203 -3.325 1.00 97.44 106 ALA A CA 1
ATOM 798 C C . ALA A 1 106 ? -3.417 -9.382 -2.250 1.00 97.44 106 ALA A C 1
ATOM 800 O O . ALA A 1 106 ? -3.626 -9.863 -1.143 1.00 97.44 106 ALA A O 1
ATOM 801 N N . ALA A 1 107 ? -3.758 -8.131 -2.562 1.00 98.12 107 ALA A N 1
ATOM 802 C CA . ALA A 1 107 ? -4.485 -7.240 -1.666 1.00 98.12 107 ALA A CA 1
ATOM 803 C C . ALA A 1 107 ? -5.060 -6.041 -2.428 1.00 98.12 107 ALA A C 1
ATOM 805 O O . ALA A 1 107 ? -4.599 -5.705 -3.522 1.00 98.12 107 ALA A O 1
ATOM 806 N N . LEU A 1 108 ? -6.014 -5.348 -1.811 1.00 98.12 108 LEU A N 1
ATOM 807 C CA . LEU A 1 108 ? -6.490 -4.033 -2.233 1.00 98.12 108 LEU A CA 1
ATOM 808 C C . LEU A 1 108 ? -6.062 -2.963 -1.227 1.00 98.12 108 LEU A C 1
ATOM 810 O O . LEU A 1 108 ? -6.467 -3.004 -0.069 1.00 98.12 108 LEU A O 1
ATOM 814 N N . ALA A 1 109 ? -5.292 -1.979 -1.688 1.00 98.25 109 ALA A N 1
ATOM 815 C CA . ALA A 1 109 ? -4.867 -0.824 -0.916 1.00 98.25 109 ALA A CA 1
ATOM 816 C C . ALA A 1 109 ? -5.685 0.432 -1.246 1.00 98.25 109 ALA A C 1
ATOM 818 O O . ALA A 1 109 ? -5.746 0.866 -2.401 1.00 98.25 109 ALA A O 1
ATOM 819 N N . ILE A 1 110 ? -6.279 1.058 -0.227 1.00 96.75 110 ILE A N 1
ATOM 820 C CA . ILE A 1 110 ? -7.033 2.311 -0.365 1.00 96.75 110 ILE A CA 1
ATOM 821 C C . ILE A 1 110 ? -6.698 3.249 0.798 1.00 96.75 110 ILE A C 1
ATOM 823 O O . ILE A 1 110 ? -6.801 2.890 1.971 1.00 96.75 110 ILE A O 1
ATOM 827 N N . GLU A 1 111 ? -6.373 4.502 0.479 1.00 93.38 111 GLU A N 1
ATOM 828 C CA . GLU A 1 111 ? -6.171 5.545 1.500 1.00 93.38 111 GLU A CA 1
ATOM 829 C C . GLU A 1 111 ? -7.140 6.715 1.407 1.00 93.38 111 GLU A C 1
ATOM 831 O O . GLU A 1 111 ? -7.356 7.414 2.397 1.00 93.38 111 GLU A O 1
ATOM 836 N N . ASP A 1 112 ? -7.706 6.961 0.226 1.00 88.62 112 ASP A N 1
ATOM 837 C CA . ASP A 1 112 ? -8.546 8.127 -0.010 1.00 88.62 112 ASP A CA 1
ATOM 838 C C . ASP A 1 112 ? -10.024 7.767 0.131 1.00 88.62 112 ASP A C 1
ATOM 840 O O . ASP A 1 112 ? -10.606 7.116 -0.733 1.00 88.62 112 ASP A O 1
ATOM 844 N N . GLU A 1 113 ? -10.669 8.249 1.192 1.00 89.38 113 GLU A N 1
ATOM 845 C CA . GLU A 1 113 ? -12.105 8.045 1.420 1.00 89.38 113 GLU A CA 1
ATOM 846 C C . GLU A 1 113 ? -12.990 8.563 0.267 1.00 89.38 113 GLU A C 1
ATOM 848 O O . GLU A 1 113 ? -14.087 8.047 0.047 1.00 89.38 113 GLU A O 1
ATOM 853 N N . ARG A 1 114 ? -12.519 9.551 -0.514 1.00 87.56 114 ARG A N 1
ATOM 854 C CA . ARG A 1 114 ? -13.255 10.076 -1.679 1.00 87.56 114 ARG A CA 1
ATOM 855 C C . ARG A 1 114 ? -13.400 9.032 -2.777 1.00 87.56 114 ARG A C 1
ATOM 857 O O . ARG A 1 114 ? -14.373 9.079 -3.525 1.00 87.56 114 ARG A O 1
ATOM 864 N N . PHE A 1 115 ? -12.460 8.089 -2.860 1.00 90.06 115 PHE A N 1
ATOM 865 C CA . PHE A 1 115 ? -12.582 6.960 -3.771 1.00 90.06 115 PHE A CA 1
ATOM 866 C C . PHE A 1 115 ? -13.821 6.130 -3.428 1.00 90.06 115 PHE A C 1
ATOM 868 O O . PHE A 1 115 ? -14.619 5.872 -4.319 1.00 90.06 115 PHE A O 1
ATOM 875 N N . VAL A 1 116 ? -14.049 5.800 -2.153 1.00 91.50 116 VAL A N 1
ATOM 876 C CA . VAL A 1 116 ? -15.219 5.003 -1.744 1.00 91.50 116 VAL A CA 1
ATOM 877 C C . VAL A 1 116 ? -16.527 5.750 -2.009 1.00 91.50 116 VAL A C 1
ATOM 879 O O . VAL A 1 116 ? -17.475 5.156 -2.510 1.00 91.50 116 VAL A O 1
ATOM 882 N N . TYR A 1 117 ? -16.579 7.062 -1.751 1.00 88.00 117 TYR A N 1
ATOM 883 C CA . TYR A 1 117 ? -17.782 7.853 -2.040 1.00 88.00 117 TYR A CA 1
ATOM 884 C C . TYR A 1 117 ? -18.140 7.891 -3.532 1.00 88.00 117 TYR A C 1
ATOM 886 O O . TYR A 1 117 ? -19.317 7.812 -3.873 1.00 88.00 117 TYR A O 1
ATOM 894 N N . ARG A 1 118 ? -17.147 8.015 -4.420 1.00 86.25 118 ARG A N 1
ATOM 895 C CA . ARG A 1 118 ? -17.378 8.114 -5.873 1.00 86.25 118 ARG A CA 1
ATOM 896 C C . ARG A 1 118 ? -17.547 6.757 -6.546 1.00 86.25 118 ARG A C 1
ATOM 898 O O . ARG A 1 118 ? -18.368 6.606 -7.441 1.00 86.25 118 ARG A O 1
ATOM 905 N N . HIS A 1 119 ? -16.738 5.795 -6.123 1.00 88.00 119 HIS A N 1
ATOM 906 C CA . HIS A 1 119 ? -16.475 4.550 -6.838 1.00 88.00 119 HIS A CA 1
ATOM 907 C C . HIS A 1 119 ? -16.787 3.317 -5.983 1.00 88.00 119 HIS A C 1
ATOM 909 O O . HIS A 1 119 ? -16.378 2.213 -6.324 1.00 88.00 119 HIS A O 1
ATOM 915 N N . GLY A 1 120 ? -17.544 3.469 -4.890 1.00 86.25 120 GLY A N 1
ATOM 916 C CA . GLY A 1 120 ? -17.910 2.369 -3.990 1.00 86.25 120 GLY A CA 1
ATOM 917 C C . GLY A 1 120 ? -18.630 1.208 -4.682 1.00 86.25 120 GLY A C 1
ATOM 918 O O . GLY A 1 120 ? -18.496 0.068 -4.251 1.00 86.25 120 GLY A O 1
ATOM 919 N N . ALA A 1 121 ? -19.309 1.459 -5.807 1.00 88.75 121 ALA A N 1
ATOM 920 C CA . ALA A 1 121 ? -19.895 0.401 -6.629 1.00 88.75 121 ALA A CA 1
ATOM 921 C C . ALA A 1 121 ? -18.847 -0.600 -7.154 1.00 88.75 121 ALA A C 1
ATOM 923 O O . ALA A 1 121 ? -19.155 -1.780 -7.252 1.00 88.75 121 ALA A O 1
ATOM 924 N N . MET A 1 122 ? -17.608 -0.158 -7.409 1.00 89.62 122 MET A N 1
ATOM 925 C CA . MET A 1 122 ? -16.501 -1.029 -7.834 1.00 89.62 122 MET A CA 1
ATOM 926 C C . MET A 1 122 ? -16.053 -2.001 -6.734 1.00 89.62 122 MET A C 1
ATOM 928 O O . MET A 1 122 ? -15.332 -2.951 -7.016 1.00 89.62 122 MET A O 1
ATOM 932 N N . LEU A 1 123 ? -16.441 -1.756 -5.478 1.00 91.25 123 LEU A N 1
ATOM 933 C CA . LEU A 1 123 ? -16.099 -2.608 -4.339 1.00 91.25 123 LEU A CA 1
ATOM 934 C C . LEU A 1 123 ? -17.115 -3.736 -4.117 1.00 91.25 123 LEU A C 1
ATOM 936 O O . LEU A 1 123 ? -16.898 -4.573 -3.250 1.00 91.25 123 LEU A O 1
ATOM 940 N N . LYS A 1 124 ? -18.232 -3.761 -4.856 1.00 85.75 124 LYS A N 1
ATOM 941 C CA . LYS A 1 124 ? -19.272 -4.787 -4.679 1.00 85.75 124 LYS A CA 1
ATOM 942 C C . LYS A 1 124 ? -18.790 -6.180 -5.076 1.00 85.75 124 LYS A C 1
ATOM 944 O O . LYS A 1 124 ? -19.133 -7.142 -4.402 1.00 85.75 124 LYS A O 1
ATOM 949 N N . ASP A 1 125 ? -17.941 -6.250 -6.096 1.00 83.69 125 ASP A N 1
ATOM 950 C CA . ASP A 1 125 ? -17.457 -7.503 -6.682 1.00 83.69 125 ASP A CA 1
ATOM 951 C C . ASP A 1 125 ? -16.035 -7.845 -6.206 1.00 83.69 125 ASP A C 1
ATOM 953 O O . ASP A 1 125 ? -15.237 -8.435 -6.935 1.00 83.69 125 ASP A O 1
ATOM 957 N N . LEU A 1 126 ? -15.675 -7.424 -4.986 1.00 90.12 126 LEU A N 1
ATOM 958 C CA . LEU A 1 126 ? -14.383 -7.773 -4.403 1.00 90.12 126 LEU A CA 1
ATOM 959 C C . LEU A 1 126 ? -14.265 -9.296 -4.265 1.00 90.12 126 LEU A C 1
ATOM 961 O O . LEU A 1 126 ? -15.100 -9.877 -3.564 1.00 90.12 126 LEU A O 1
ATOM 965 N N . PRO A 1 127 ? -13.200 -9.926 -4.805 1.00 90.25 127 PRO A N 1
ATOM 966 C CA . PRO A 1 127 ? -12.962 -11.354 -4.620 1.00 90.25 127 PRO A CA 1
ATOM 967 C C . PRO A 1 127 ? -13.049 -11.730 -3.144 1.00 90.25 127 PRO A C 1
ATOM 969 O O . PRO A 1 127 ? -12.561 -10.982 -2.292 1.00 90.25 127 PRO A O 1
ATOM 972 N N . GLU A 1 128 ? -13.701 -12.843 -2.830 1.00 90.00 128 GLU A N 1
ATOM 973 C CA . GLU A 1 128 ? -13.873 -13.300 -1.452 1.00 90.00 128 GLU A CA 1
ATOM 974 C C . GLU A 1 128 ? -12.515 -13.460 -0.753 1.00 90.00 128 GLU A C 1
ATOM 976 O O . GLU A 1 128 ? -11.527 -13.857 -1.367 1.00 90.00 128 GLU A O 1
ATOM 981 N N . GLY A 1 129 ? -12.436 -13.057 0.517 1.00 92.75 129 GLY A N 1
ATOM 982 C CA . GLY A 1 129 ? -11.203 -13.148 1.302 1.00 92.75 129 GLY A CA 1
ATOM 983 C C . GLY A 1 129 ? -10.051 -12.237 0.853 1.00 92.75 129 GLY A C 1
ATOM 984 O O . GLY A 1 129 ? -9.034 -12.219 1.542 1.00 92.75 129 GLY A O 1
ATOM 985 N N . LEU A 1 130 ? -10.185 -11.460 -0.239 1.00 95.62 130 LEU A N 1
ATOM 986 C CA . LEU A 1 130 ? -9.122 -10.559 -0.708 1.00 95.62 130 LEU A CA 1
ATOM 987 C C . LEU A 1 130 ? -8.686 -9.624 0.434 1.00 95.62 130 LEU A C 1
ATOM 989 O O . LEU A 1 130 ? -9.527 -8.845 0.910 1.00 95.62 130 LEU A O 1
ATOM 993 N N . PRO A 1 131 ? -7.403 -9.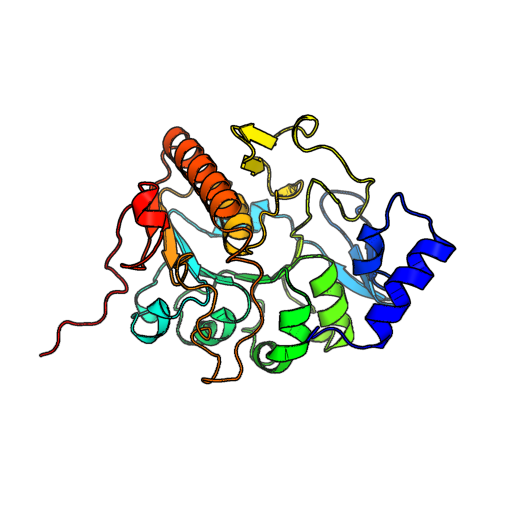666 0.843 1.00 97.44 131 PRO A N 1
ATOM 994 C CA . PRO A 1 131 ? -6.888 -8.814 1.898 1.00 97.44 131 PRO A CA 1
ATOM 995 C C . PRO A 1 131 ? -7.029 -7.324 1.599 1.00 97.44 131 PRO A C 1
ATOM 997 O O . PRO A 1 131 ? -6.889 -6.875 0.458 1.00 97.44 131 PRO A O 1
ATOM 1000 N N . LEU A 1 132 ? -7.264 -6.540 2.647 1.00 97.94 132 LEU A N 1
ATOM 1001 C CA . LEU A 1 132 ? -7.506 -5.105 2.562 1.00 97.94 132 LEU A CA 1
ATOM 1002 C C . LEU A 1 132 ? -6.401 -4.341 3.297 1.00 97.94 132 LEU A C 1
ATOM 1004 O O . LEU A 1 132 ? -6.160 -4.575 4.474 1.00 97.94 132 LEU A O 1
ATOM 1008 N N . LEU A 1 133 ? -5.752 -3.397 2.621 1.00 98.00 133 LEU A N 1
ATOM 1009 C CA . LEU A 1 133 ? -4.784 -2.458 3.196 1.00 98.00 133 LEU A CA 1
ATOM 1010 C C . LEU A 1 133 ? -5.457 -1.079 3.226 1.00 98.00 133 LEU A C 1
ATOM 1012 O O . LEU A 1 133 ? -5.605 -0.431 2.192 1.00 98.00 133 LEU A O 1
ATOM 1016 N N . MET A 1 134 ? -5.929 -0.628 4.384 1.00 96.75 134 MET A N 1
ATOM 1017 C CA . MET A 1 134 ? -6.852 0.512 4.450 1.00 96.75 134 MET A CA 1
ATOM 1018 C C . MET A 1 134 ? -6.364 1.602 5.394 1.00 96.75 134 MET A C 1
ATOM 1020 O O . MET A 1 134 ? -5.972 1.333 6.528 1.00 96.75 134 MET A O 1
ATOM 1024 N N . ALA A 1 135 ? -6.455 2.862 4.967 1.00 94.94 135 ALA A N 1
ATOM 1025 C CA . ALA A 1 135 ? -6.338 3.979 5.903 1.00 94.94 135 ALA A CA 1
ATOM 1026 C C . ALA A 1 135 ? -7.572 4.048 6.826 1.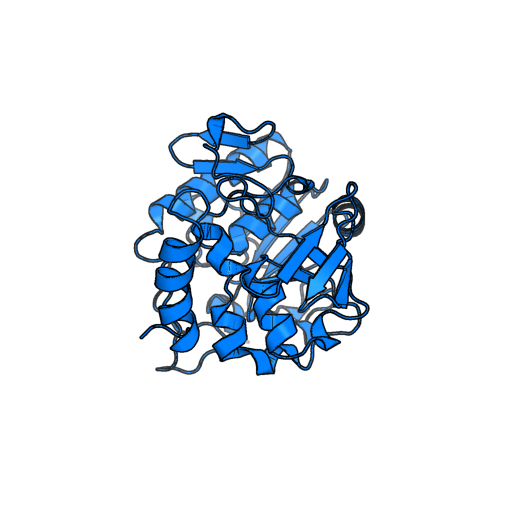00 94.94 135 ALA A C 1
ATOM 1028 O O . ALA A 1 135 ? -8.680 3.719 6.389 1.00 94.94 135 ALA A O 1
ATOM 1029 N N . PRO A 1 136 ? -7.445 4.576 8.058 1.00 93.19 136 PRO A N 1
ATOM 1030 C CA . PRO A 1 136 ? -8.574 4.679 8.984 1.00 93.19 136 PRO A CA 1
ATOM 1031 C C . PRO A 1 136 ? -9.820 5.373 8.413 1.00 93.19 136 PRO A C 1
ATOM 1033 O O . PRO A 1 136 ? -10.945 4.912 8.602 1.00 93.19 136 PRO A O 1
ATOM 1036 N N . ALA A 1 137 ? -9.625 6.463 7.664 1.00 92.12 137 ALA A N 1
ATOM 1037 C CA . ALA A 1 137 ? -10.711 7.193 7.012 1.00 92.12 137 ALA A CA 1
ATOM 1038 C C . ALA A 1 137 ? -11.500 6.312 6.027 1.00 92.12 137 ALA A C 1
ATOM 1040 O O . ALA A 1 137 ? -12.716 6.447 5.902 1.00 92.12 137 ALA A O 1
ATOM 1041 N N . VAL A 1 138 ? -10.817 5.389 5.347 1.00 95.06 138 VAL A N 1
ATOM 1042 C CA . VAL A 1 138 ? -11.436 4.464 4.396 1.00 95.06 138 VAL A CA 1
ATOM 1043 C C . VAL A 1 138 ? -12.235 3.398 5.126 1.00 95.06 138 VAL A C 1
ATOM 1045 O O . VAL A 1 138 ? -13.386 3.187 4.762 1.00 95.06 138 VAL A O 1
ATOM 1048 N N . ILE A 1 139 ? -11.687 2.803 6.190 1.00 95.44 139 ILE A N 1
ATOM 1049 C CA . ILE A 1 139 ? -12.405 1.826 7.027 1.00 95.44 139 ILE A CA 1
ATOM 1050 C C . ILE A 1 139 ? -13.730 2.428 7.511 1.00 95.44 139 ILE A C 1
ATOM 1052 O O . ILE A 1 139 ? -14.784 1.808 7.385 1.00 95.44 139 ILE A O 1
ATOM 1056 N N . ARG A 1 140 ? -13.696 3.688 7.968 1.00 94.44 140 ARG A N 1
ATOM 1057 C CA . ARG A 1 140 ? -14.889 4.445 8.372 1.00 94.44 140 ARG A CA 1
ATOM 1058 C C . ARG A 1 140 ? -15.937 4.519 7.259 1.00 94.44 140 ARG A C 1
ATOM 1060 O O . ARG A 1 140 ? -17.118 4.283 7.503 1.00 94.44 140 ARG A O 1
ATOM 1067 N N . VAL A 1 141 ? -15.528 4.908 6.050 1.00 93.31 141 VAL A N 1
ATOM 1068 C CA . VAL A 1 141 ? -16.463 5.080 4.927 1.00 93.31 141 VAL A CA 1
ATOM 1069 C C . VAL A 1 141 ? -16.939 3.741 4.378 1.00 93.31 141 VAL A C 1
ATOM 1071 O O . VAL A 1 141 ? -18.103 3.642 4.011 1.00 93.31 141 VAL A O 1
ATOM 1074 N N . MET A 1 142 ? -16.106 2.702 4.388 1.00 93.81 142 MET A N 1
ATOM 1075 C CA . MET A 1 142 ? -16.522 1.345 4.034 1.00 93.81 142 MET A CA 1
ATOM 1076 C C . MET A 1 142 ? -17.577 0.824 5.008 1.00 93.81 142 MET A C 1
ATOM 1078 O O . MET A 1 142 ? -18.635 0.401 4.562 1.00 93.81 142 MET A O 1
ATOM 1082 N N . ALA A 1 143 ? -17.363 0.965 6.318 1.00 93.81 143 ALA A N 1
ATOM 1083 C CA . ALA A 1 143 ? -18.353 0.605 7.334 1.00 93.81 143 ALA A CA 1
ATOM 1084 C C . ALA A 1 143 ? -19.668 1.400 7.205 1.00 93.81 143 ALA A C 1
ATOM 1086 O O . ALA A 1 143 ? -20.747 0.871 7.467 1.00 93.81 143 ALA A O 1
ATOM 1087 N N . GLN A 1 144 ? -19.595 2.666 6.778 1.00 91.94 144 GLN A N 1
ATOM 1088 C CA . GLN A 1 144 ? -20.775 3.480 6.475 1.00 91.94 144 GLN A CA 1
ATOM 1089 C C . GLN A 1 144 ? -21.492 3.032 5.190 1.00 91.94 144 GLN A C 1
ATOM 1091 O O . GLN A 1 144 ? -22.716 3.107 5.129 1.00 91.94 144 GLN A O 1
ATOM 1096 N N . TYR A 1 145 ? -20.739 2.637 4.163 1.00 91.19 145 TYR A N 1
ATOM 1097 C CA . TYR A 1 145 ? -21.256 2.273 2.846 1.00 91.19 145 TYR A CA 1
ATOM 1098 C C . TYR A 1 145 ? -21.845 0.859 2.828 1.00 91.19 145 TYR A C 1
ATOM 1100 O O . TYR A 1 145 ? -22.989 0.672 2.428 1.00 91.19 145 TYR A O 1
ATOM 1108 N N . ASN A 1 146 ? -21.061 -0.127 3.263 1.00 91.00 146 ASN A N 1
ATOM 1109 C CA . ASN A 1 146 ? -21.449 -1.523 3.404 1.00 91.00 146 ASN A CA 1
ATOM 1110 C C . ASN A 1 146 ? -20.444 -2.241 4.325 1.00 91.00 146 ASN A C 1
ATOM 1112 O O . ASN A 1 146 ? -19.329 -2.556 3.902 1.00 91.00 146 ASN A O 1
ATOM 1116 N N . ARG A 1 147 ? -20.852 -2.531 5.568 1.00 90.56 147 ARG A N 1
ATOM 1117 C CA . ARG A 1 147 ? -20.007 -3.233 6.552 1.00 90.56 147 ARG A CA 1
ATOM 1118 C C . ARG A 1 147 ? -19.556 -4.623 6.089 1.00 90.56 147 ARG A C 1
ATOM 1120 O O . ARG A 1 147 ? -18.426 -5.000 6.380 1.00 90.56 147 ARG A O 1
ATOM 1127 N N . GLY A 1 148 ? -20.370 -5.311 5.282 1.00 91.56 148 GLY A N 1
ATOM 1128 C CA . GLY A 1 148 ? -20.063 -6.644 4.755 1.00 91.56 148 GLY A CA 1
ATOM 1129 C C . GLY A 1 148 ? -18.832 -6.678 3.846 1.00 91.56 148 GLY A C 1
ATOM 1130 O O . GLY A 1 148 ? -18.261 -7.735 3.619 1.00 91.56 148 GLY A O 1
ATOM 1131 N N . LEU A 1 149 ? -18.359 -5.520 3.364 1.00 92.50 149 LEU A N 1
ATOM 1132 C CA . LEU A 1 149 ? -17.101 -5.430 2.616 1.00 92.50 149 LEU A CA 1
ATOM 1133 C C . LEU A 1 149 ? -15.854 -5.637 3.487 1.00 92.50 149 LEU A C 1
ATOM 1135 O O . LEU A 1 149 ? -14.777 -5.840 2.935 1.00 92.50 149 LEU A O 1
ATOM 1139 N N . LEU A 1 150 ? -15.976 -5.534 4.813 1.00 93.94 150 LEU A N 1
ATOM 1140 C CA . LEU A 1 150 ? -14.881 -5.732 5.770 1.00 93.94 150 LEU A CA 1
ATOM 1141 C C . LEU A 1 150 ? -14.933 -7.115 6.435 1.00 93.94 150 LEU A C 1
ATOM 1143 O O . LEU A 1 150 ? -13.919 -7.587 6.943 1.00 93.94 150 LEU A O 1
ATOM 1147 N N . GLU A 1 151 ? -16.100 -7.757 6.428 1.00 91.25 151 GLU A N 1
ATOM 1148 C CA . GLU A 1 151 ? -16.339 -9.035 7.094 1.00 91.25 151 GLU A CA 1
ATOM 1149 C C . GLU A 1 151 ? -15.535 -10.170 6.432 1.00 91.25 151 GLU A C 1
ATOM 1151 O O . GLU A 1 151 ? -15.432 -10.256 5.207 1.00 91.25 151 GLU A O 1
ATOM 1156 N N . GLY A 1 152 ? -14.937 -11.037 7.257 1.00 89.31 152 GLY A N 1
ATOM 1157 C CA . GLY A 1 152 ? -14.237 -12.249 6.805 1.00 89.31 152 GLY A CA 1
ATOM 1158 C C . GLY A 1 152 ? -12.922 -12.027 6.045 1.00 89.31 152 GLY A C 1
ATOM 1159 O O . GLY A 1 152 ? -12.392 -12.974 5.470 1.00 89.31 152 GLY A O 1
ATOM 1160 N N . ARG A 1 153 ? -12.381 -10.802 6.018 1.00 93.81 153 ARG A N 1
ATOM 1161 C CA . ARG A 1 153 ? -11.169 -10.458 5.254 1.00 93.81 153 ARG A CA 1
ATOM 1162 C C . ARG A 1 153 ? -10.012 -10.071 6.175 1.00 93.81 153 ARG A C 1
ATOM 1164 O O . ARG A 1 153 ? -10.236 -9.326 7.131 1.00 93.81 153 ARG A O 1
ATOM 1171 N N . PRO A 1 154 ? -8.767 -10.478 5.864 1.00 95.75 154 PRO A N 1
ATOM 1172 C CA . PRO A 1 154 ? -7.595 -9.908 6.513 1.00 95.75 154 PRO A CA 1
ATOM 1173 C C . PRO A 1 154 ? -7.546 -8.397 6.280 1.00 95.75 154 PRO A C 1
ATOM 1175 O O . PRO A 1 154 ? -7.648 -7.931 5.139 1.00 95.75 154 PRO A O 1
ATOM 1178 N N . LEU A 1 155 ? -7.392 -7.632 7.358 1.00 96.06 155 LEU A N 1
ATOM 1179 C CA . LEU A 1 155 ? -7.377 -6.175 7.315 1.00 96.06 155 LEU A CA 1
ATOM 1180 C C . LEU A 1 155 ? -6.070 -5.652 7.901 1.00 96.06 155 LEU A C 1
ATOM 1182 O O . LEU A 1 155 ? -5.738 -5.899 9.054 1.00 96.06 155 LEU A O 1
ATOM 1186 N N . TYR A 1 156 ? -5.345 -4.880 7.110 1.00 95.38 156 TYR A N 1
ATOM 1187 C CA . TYR A 1 156 ? -4.081 -4.260 7.470 1.00 95.38 156 TYR A CA 1
ATOM 1188 C C . TYR A 1 156 ? -4.253 -2.746 7.478 1.00 95.38 156 TYR A C 1
ATOM 1190 O O . TYR A 1 156 ? -4.848 -2.161 6.568 1.00 95.38 156 TYR A O 1
ATOM 1198 N N . LEU A 1 157 ? -3.731 -2.093 8.510 1.00 94.25 157 LEU A N 1
ATOM 1199 C CA . LEU A 1 157 ? -3.887 -0.656 8.668 1.00 94.25 157 LEU A CA 1
ATOM 1200 C C . LEU A 1 157 ? -2.786 0.107 7.928 1.00 94.25 157 LEU A C 1
ATOM 1202 O O . LEU A 1 157 ? -1.602 -0.090 8.183 1.00 94.25 157 LEU A O 1
ATOM 1206 N N . ILE A 1 158 ? -3.181 1.052 7.076 1.00 95.12 158 ILE A N 1
ATOM 1207 C CA . ILE A 1 158 ? -2.280 2.070 6.526 1.00 95.12 158 ILE A CA 1
ATOM 1208 C C . ILE A 1 158 ? -2.315 3.299 7.444 1.00 95.12 158 ILE A C 1
ATOM 1210 O O . ILE A 1 158 ? -3.024 4.289 7.187 1.00 95.12 158 ILE A O 1
ATOM 1214 N N . ASP A 1 159 ? -1.554 3.223 8.532 1.00 92.69 159 ASP A N 1
ATOM 1215 C CA . ASP A 1 159 ? -1.444 4.296 9.520 1.00 92.69 159 ASP A CA 1
ATOM 1216 C C . ASP A 1 159 ? -0.383 5.332 9.112 1.00 92.69 159 ASP A C 1
ATOM 1218 O O . ASP A 1 159 ? 0.689 4.959 8.643 1.00 92.69 159 ASP A O 1
ATOM 1222 N N . ASP A 1 160 ? -0.671 6.633 9.235 1.00 93.12 160 ASP A N 1
ATOM 1223 C CA . ASP A 1 160 ? 0.321 7.682 8.922 1.00 93.12 160 ASP A CA 1
ATOM 1224 C C . ASP A 1 160 ? 1.154 7.967 10.168 1.00 93.12 160 ASP A C 1
ATOM 1226 O O . ASP A 1 160 ? 0.635 8.527 11.128 1.00 93.12 160 ASP A O 1
ATOM 1230 N N . LEU A 1 161 ? 2.453 7.677 10.134 1.00 92.94 161 LEU A N 1
ATOM 1231 C CA . LEU A 1 161 ? 3.356 7.895 11.269 1.00 92.94 161 LEU A CA 1
ATOM 1232 C C . LEU A 1 161 ? 3.408 9.354 11.752 1.00 92.94 161 LEU A C 1
ATOM 1234 O O . LEU A 1 161 ? 3.640 9.614 12.929 1.00 92.94 161 LEU A O 1
ATOM 1238 N N . ARG A 1 162 ? 3.132 10.341 10.888 1.00 90.25 162 ARG A N 1
ATOM 1239 C CA . ARG A 1 162 ? 3.046 11.752 11.327 1.00 90.25 162 ARG A CA 1
ATOM 1240 C C . ARG A 1 162 ? 1.778 12.047 12.098 1.00 90.25 162 ARG A C 1
ATOM 1242 O O . ARG A 1 162 ? 1.723 13.044 12.812 1.00 90.25 162 ARG A O 1
ATOM 1249 N N . LYS A 1 163 ? 0.718 11.293 11.833 1.00 88.38 163 LYS A N 1
ATOM 1250 C CA . LYS A 1 163 ? -0.647 11.525 12.306 1.00 88.38 163 LYS A CA 1
ATOM 1251 C C . LYS A 1 163 ? -1.277 10.172 12.650 1.00 88.38 163 LYS A C 1
ATOM 1253 O O . LYS A 1 163 ? -2.276 9.813 12.018 1.00 88.38 163 LYS A O 1
ATOM 1258 N N . PRO A 1 164 ? -0.682 9.433 13.602 1.00 87.75 164 PRO A N 1
ATOM 1259 C CA . PRO A 1 164 ? -1.122 8.085 13.907 1.00 87.75 164 PRO A CA 1
ATOM 1260 C C . PRO A 1 164 ? -2.563 8.109 14.404 1.00 87.75 164 PRO A C 1
ATOM 1262 O O . PRO A 1 164 ? -3.032 9.108 14.977 1.00 87.75 164 PRO A O 1
ATOM 1265 N N . PHE A 1 165 ? -3.271 7.007 14.172 1.00 83.62 165 PHE A N 1
ATOM 1266 C CA . PHE A 1 165 ? -4.654 6.858 14.609 1.00 83.62 165 PHE A CA 1
ATOM 1267 C C . PHE A 1 165 ? -4.800 7.066 16.123 1.00 83.62 165 PHE A C 1
ATOM 1269 O O . PHE A 1 165 ? -5.693 7.784 16.568 1.00 83.62 165 PHE A O 1
ATOM 1276 N N . ASP A 1 166 ? -3.920 6.443 16.901 1.00 79.31 166 ASP A N 1
ATOM 1277 C CA . ASP A 1 166 ? -3.975 6.302 18.359 1.00 79.31 166 ASP A CA 1
ATOM 1278 C C . ASP A 1 166 ? -3.012 7.238 19.104 1.00 79.31 166 ASP A C 1
ATOM 1280 O O . ASP A 1 166 ? -2.795 7.082 20.304 1.00 79.31 166 ASP A O 1
ATOM 1284 N N . GLY A 1 167 ? -2.480 8.261 18.430 1.00 82.75 167 GLY A N 1
ATOM 1285 C CA . GLY A 1 167 ? -1.490 9.150 19.028 1.00 82.75 167 GLY A CA 1
ATOM 1286 C C . GLY A 1 167 ? -1.558 10.606 18.568 1.00 82.75 167 GLY A C 1
ATOM 1287 O O . GLY A 1 167 ? -2.302 10.973 17.645 1.00 82.75 167 GLY A O 1
ATOM 1288 N N . PRO A 1 168 ? -0.778 11.477 19.231 1.00 82.75 168 PRO A N 1
ATOM 1289 C CA . PRO A 1 168 ? -0.593 12.847 18.790 1.00 82.75 168 PRO A CA 1
ATOM 1290 C C . PRO A 1 168 ? 0.208 12.893 17.486 1.00 82.75 168 PRO A C 1
ATOM 1292 O O . PRO A 1 168 ? 0.902 11.955 17.104 1.00 82.75 168 PRO A O 1
ATOM 1295 N N . LYS A 1 169 ? 0.136 14.039 16.807 1.00 86.19 169 LYS A N 1
ATOM 1296 C CA . LYS A 1 169 ? 1.001 14.314 15.661 1.00 86.19 169 LYS A CA 1
ATOM 1297 C C . LYS A 1 169 ? 2.470 14.281 16.109 1.00 86.19 169 LYS A C 1
ATOM 1299 O O . LYS A 1 169 ? 2.803 14.943 17.089 1.00 86.19 169 LYS A O 1
ATOM 1304 N N . CYS A 1 170 ? 3.324 13.596 15.355 1.00 85.50 170 CYS A N 1
ATOM 1305 C CA . CYS A 1 170 ? 4.758 13.479 15.621 1.00 85.50 170 CYS A CA 1
ATOM 1306 C C . CYS A 1 170 ? 5.581 13.969 14.414 1.00 85.50 170 CYS A C 1
ATOM 1308 O O . CYS A 1 170 ? 5.089 13.985 13.276 1.00 85.50 170 CYS A O 1
ATOM 1310 N N . ALA A 1 171 ? 6.810 14.427 14.657 1.00 90.06 171 ALA A N 1
ATOM 1311 C CA . ALA A 1 171 ? 7.769 14.714 13.598 1.00 90.06 171 ALA A CA 1
ATOM 1312 C C . ALA A 1 171 ? 8.445 13.408 13.161 1.00 90.06 171 ALA A C 1
ATOM 1314 O O . ALA A 1 171 ? 8.795 12.581 13.989 1.00 90.06 171 ALA A O 1
ATOM 1315 N N . LEU A 1 172 ? 8.625 13.214 11.851 1.00 91.25 172 LEU A N 1
ATOM 1316 C CA . LEU A 1 172 ? 9.123 11.939 11.317 1.00 91.25 172 LEU A CA 1
ATOM 1317 C C . LEU A 1 172 ? 10.533 11.577 11.785 1.00 91.25 172 LEU A C 1
ATOM 1319 O O . LEU A 1 172 ? 10.809 10.397 11.946 1.00 91.25 172 LEU A O 1
ATOM 1323 N N . GLY A 1 173 ? 11.399 12.573 11.994 1.00 89.44 173 GLY A N 1
ATOM 1324 C CA . GLY A 1 173 ? 12.783 12.342 12.417 1.00 89.44 173 GLY A CA 1
ATOM 1325 C C . GLY A 1 173 ? 12.914 11.742 13.818 1.00 89.44 173 GLY A C 1
ATOM 1326 O O . GLY A 1 173 ? 13.956 11.182 14.130 1.00 89.44 173 GLY A O 1
ATOM 1327 N N . ASP A 1 174 ? 11.858 11.810 14.630 1.00 88.44 174 ASP A N 1
ATOM 1328 C CA . ASP A 1 174 ? 11.858 11.292 16.001 1.00 88.44 174 ASP A CA 1
ATOM 1329 C C . ASP A 1 174 ? 11.333 9.847 16.082 1.00 88.44 174 ASP A C 1
ATOM 1331 O O . ASP A 1 174 ? 11.269 9.267 17.166 1.00 88.44 174 ASP A O 1
ATOM 1335 N N . ILE A 1 175 ? 10.907 9.265 14.955 1.00 91.25 175 ILE A N 1
ATOM 1336 C CA . ILE A 1 175 ? 10.230 7.966 14.921 1.00 91.25 175 ILE A CA 1
ATOM 1337 C C . ILE A 1 175 ? 11.247 6.866 14.583 1.00 91.25 175 ILE A C 1
ATOM 1339 O O . ILE A 1 175 ? 11.821 6.884 13.491 1.00 91.25 175 ILE A O 1
ATOM 1343 N N . PRO A 1 176 ? 11.460 5.877 15.474 1.00 91.06 176 PRO A N 1
ATOM 1344 C CA . PRO A 1 176 ? 12.340 4.749 15.195 1.00 91.06 176 PRO A CA 1
ATOM 1345 C C . PRO A 1 176 ? 11.950 4.012 13.911 1.00 91.06 176 PRO A C 1
ATOM 1347 O O . PRO A 1 176 ? 10.773 3.787 13.639 1.00 91.06 176 PRO A O 1
ATOM 1350 N N . GLY A 1 177 ? 12.949 3.623 13.117 1.00 92.81 177 GLY A N 1
ATOM 1351 C CA . GLY A 1 177 ? 12.719 2.942 11.842 1.00 92.81 177 GLY A CA 1
ATOM 1352 C C . GLY A 1 177 ? 12.210 3.855 10.722 1.00 92.81 177 GLY A C 1
ATOM 1353 O O . GLY A 1 177 ? 11.849 3.347 9.666 1.00 92.81 177 GLY A O 1
ATOM 1354 N N . VAL A 1 178 ? 12.185 5.180 10.903 1.00 96.75 178 VAL A N 1
ATOM 1355 C CA . VAL A 1 178 ? 11.943 6.127 9.808 1.00 96.75 178 VAL A CA 1
ATOM 1356 C C . VAL A 1 178 ? 13.263 6.715 9.328 1.00 96.75 178 VAL A C 1
ATOM 1358 O O . VAL A 1 178 ? 14.019 7.300 10.096 1.00 96.75 178 VAL A O 1
ATOM 1361 N N . VAL A 1 179 ? 13.515 6.600 8.027 1.00 96.75 179 VAL A N 1
ATOM 1362 C CA . VAL A 1 179 ? 14.625 7.275 7.347 1.00 96.75 179 VAL A CA 1
ATOM 1363 C C . VAL A 1 179 ? 14.107 8.596 6.793 1.00 96.75 179 VAL A C 1
ATOM 1365 O O . VAL A 1 179 ? 13.071 8.608 6.129 1.00 96.75 179 VAL A O 1
ATOM 1368 N N . VAL A 1 180 ? 14.807 9.702 7.052 1.00 96.38 180 VAL A N 1
ATOM 1369 C CA . VAL A 1 180 ? 14.477 11.038 6.531 1.00 96.38 180 VAL A CA 1
ATOM 1370 C C . VAL A 1 180 ? 15.705 11.607 5.827 1.00 96.38 180 VAL A C 1
ATOM 1372 O O . VAL A 1 180 ? 16.733 11.804 6.465 1.00 96.38 180 VAL A O 1
ATOM 1375 N N . GLU A 1 181 ? 15.588 11.895 4.532 1.00 94.50 181 GLU A N 1
ATOM 1376 C CA . GLU A 1 181 ? 16.668 12.440 3.695 1.00 94.50 181 GLU A CA 1
ATOM 1377 C C . GLU A 1 181 ? 16.076 13.453 2.707 1.00 94.50 181 GLU A C 1
ATOM 1379 O O . GLU A 1 181 ? 15.051 13.182 2.085 1.00 94.50 181 GLU A O 1
ATOM 1384 N N . ASP A 1 182 ? 16.683 14.637 2.588 1.00 88.25 182 ASP A N 1
ATOM 1385 C CA . ASP A 1 182 ? 16.343 15.673 1.594 1.00 88.25 182 ASP A CA 1
ATOM 1386 C C . ASP A 1 182 ? 14.842 15.996 1.448 1.00 88.25 182 ASP A C 1
ATOM 1388 O O . ASP A 1 182 ? 14.300 16.189 0.359 1.00 88.25 182 ASP A O 1
ATOM 1392 N N . GLY A 1 183 ? 14.127 16.056 2.577 1.00 87.69 183 GLY A N 1
ATOM 1393 C CA . GLY A 1 183 ? 12.689 16.350 2.606 1.00 87.69 183 GLY A CA 1
ATOM 1394 C C . GLY A 1 183 ? 11.788 15.184 2.173 1.00 87.69 183 GLY A C 1
ATOM 1395 O O . GLY A 1 183 ? 10.561 15.328 2.179 1.00 87.69 183 GLY A O 1
ATOM 1396 N N . ALA A 1 184 ? 12.375 14.032 1.852 1.00 94.94 184 ALA A N 1
ATOM 1397 C CA . ALA A 1 184 ? 11.718 12.744 1.719 1.00 94.94 184 ALA A CA 1
ATOM 1398 C C . ALA A 1 184 ? 11.847 11.933 3.015 1.00 94.94 184 ALA A C 1
ATOM 1400 O O . ALA A 1 184 ? 12.704 12.178 3.861 1.00 94.94 184 ALA A O 1
ATOM 1401 N N . ALA A 1 185 ? 10.956 10.960 3.183 1.00 97.00 185 ALA A N 1
ATOM 1402 C CA . ALA A 1 185 ? 11.006 10.045 4.312 1.00 97.00 185 ALA A CA 1
ATOM 1403 C C . ALA A 1 185 ? 10.363 8.697 3.986 1.00 97.00 185 ALA A C 1
ATOM 1405 O O . ALA A 1 185 ? 9.393 8.649 3.225 1.00 97.00 185 ALA A O 1
ATOM 1406 N N . PHE A 1 186 ? 10.885 7.635 4.592 1.00 97.88 186 PHE A N 1
ATOM 1407 C CA . PHE A 1 186 ? 10.522 6.242 4.351 1.00 97.88 186 PHE A CA 1
ATOM 1408 C C . PHE A 1 186 ? 10.388 5.492 5.683 1.00 97.88 186 PHE A C 1
ATOM 1410 O O . PHE A 1 186 ? 11.256 5.622 6.541 1.00 97.88 186 PHE A O 1
ATOM 1417 N N . SER A 1 187 ? 9.321 4.708 5.860 1.00 97.38 187 SER A N 1
ATOM 1418 C CA . SER A 1 187 ? 9.183 3.794 7.003 1.00 97.38 187 SER A CA 1
ATOM 1419 C C . SER A 1 187 ? 9.809 2.441 6.683 1.00 97.38 187 SER A C 1
ATOM 1421 O O . SER A 1 187 ? 9.355 1.751 5.771 1.00 97.38 187 SER A O 1
ATOM 1423 N N . ASP A 1 188 ? 10.822 2.052 7.449 1.00 94.31 188 ASP A N 1
ATOM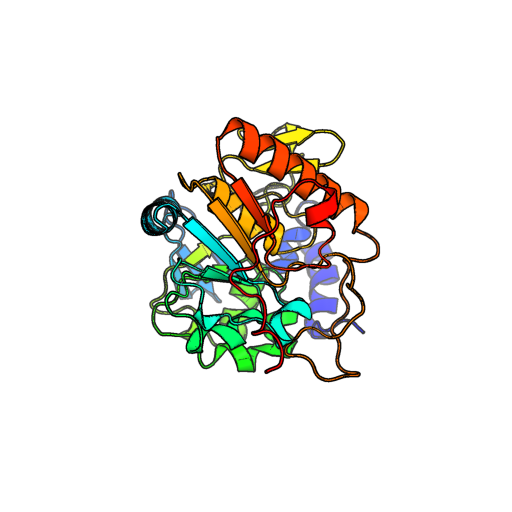 1424 C CA . ASP A 1 188 ? 11.470 0.745 7.359 1.00 94.31 188 ASP A CA 1
ATOM 1425 C C . ASP A 1 188 ? 10.678 -0.365 8.062 1.00 94.31 188 ASP A C 1
ATOM 1427 O O . ASP A 1 188 ? 10.838 -1.549 7.773 1.00 94.31 188 ASP A O 1
ATOM 1431 N N . ILE A 1 189 ? 9.771 0.018 8.965 1.00 94.00 189 ILE A N 1
ATOM 1432 C CA . ILE A 1 189 ? 8.949 -0.902 9.749 1.00 94.00 189 ILE A CA 1
ATOM 1433 C C . ILE A 1 189 ? 7.469 -0.580 9.487 1.00 94.00 189 ILE A C 1
ATOM 1435 O O . ILE A 1 189 ? 6.784 -0.039 10.358 1.00 94.00 189 ILE A O 1
ATOM 1439 N N . PRO A 1 190 ? 6.923 -0.920 8.300 1.00 94.06 190 PRO A N 1
ATOM 1440 C CA . PRO A 1 190 ? 5.550 -0.572 7.924 1.00 94.06 190 PRO A CA 1
ATOM 1441 C C . PRO A 1 190 ? 4.480 -1.165 8.852 1.00 94.06 190 PRO A C 1
ATOM 1443 O O . PRO A 1 190 ? 3.357 -0.669 8.875 1.00 94.06 190 PRO A O 1
ATOM 1446 N N . ALA A 1 191 ? 4.820 -2.181 9.654 1.00 91.19 191 ALA A N 1
ATOM 1447 C CA . ALA A 1 191 ? 3.952 -2.709 10.706 1.00 91.19 191 ALA A CA 1
ATOM 1448 C C . ALA A 1 191 ? 3.650 -1.686 11.823 1.00 91.19 191 ALA A C 1
ATOM 1450 O O . ALA A 1 191 ? 2.608 -1.784 12.462 1.00 91.19 191 ALA A O 1
ATOM 1451 N N . GLN A 1 192 ? 4.531 -0.703 12.047 1.00 90.25 192 GLN A N 1
ATOM 1452 C CA . GLN A 1 192 ? 4.313 0.398 12.998 1.00 90.25 192 GLN A CA 1
ATOM 1453 C C . GLN A 1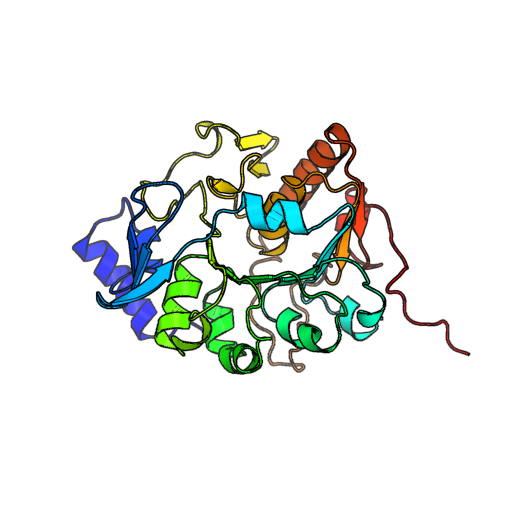 192 ? 3.588 1.591 12.355 1.00 90.25 192 GLN A C 1
ATOM 1455 O O . GLN A 1 192 ? 3.091 2.472 13.052 1.00 90.25 192 GLN A O 1
ATOM 1460 N N . GLY A 1 193 ? 3.507 1.613 11.024 1.00 93.12 193 GLY A N 1
ATOM 1461 C CA . GLY A 1 193 ? 2.909 2.676 10.228 1.00 93.12 193 GLY A CA 1
ATOM 1462 C C . GLY A 1 193 ? 3.791 3.052 9.041 1.00 93.12 193 GLY A C 1
ATOM 1463 O O . GLY A 1 193 ? 4.928 2.600 8.907 1.00 93.12 193 GLY A O 1
ATOM 1464 N N . ILE A 1 194 ? 3.269 3.901 8.163 1.00 95.94 194 ILE A N 1
ATOM 1465 C CA . ILE A 1 194 ? 3.951 4.340 6.943 1.00 95.94 194 ILE A CA 1
ATOM 1466 C C . ILE A 1 194 ? 4.066 5.862 6.863 1.00 95.94 194 ILE A C 1
ATOM 1468 O O . ILE A 1 194 ? 3.376 6.614 7.557 1.00 95.94 194 ILE A O 1
ATOM 1472 N N . VAL A 1 195 ? 4.922 6.339 5.963 1.00 96.06 195 VAL A N 1
ATOM 1473 C CA . VAL A 1 195 ? 5.013 7.756 5.607 1.00 96.06 195 VAL A CA 1
ATOM 1474 C C . VAL A 1 195 ? 4.158 8.035 4.370 1.00 96.06 195 VAL A C 1
ATOM 1476 O O . VAL A 1 195 ? 4.460 7.561 3.276 1.00 96.06 195 VAL A O 1
ATOM 1479 N N . LYS A 1 196 ? 3.103 8.854 4.499 1.00 92.81 196 LYS A N 1
ATOM 1480 C CA . LYS A 1 196 ? 2.261 9.244 3.346 1.00 92.81 196 LYS A CA 1
ATOM 1481 C C . LYS A 1 196 ? 2.869 10.415 2.572 1.00 92.81 196 LYS A C 1
ATOM 1483 O O . LYS A 1 196 ? 3.123 11.475 3.145 1.00 92.81 196 LYS A O 1
ATOM 1488 N N . CYS A 1 197 ? 2.987 10.309 1.251 1.00 88.69 197 CYS A N 1
ATOM 1489 C CA . CYS A 1 197 ? 3.457 11.422 0.405 1.00 88.69 197 CYS A CA 1
ATOM 1490 C C . CYS A 1 197 ? 2.390 11.983 -0.557 1.00 88.69 197 CYS A C 1
ATOM 1492 O O . CYS A 1 197 ? 2.648 12.955 -1.271 1.00 88.69 197 CYS A O 1
ATOM 14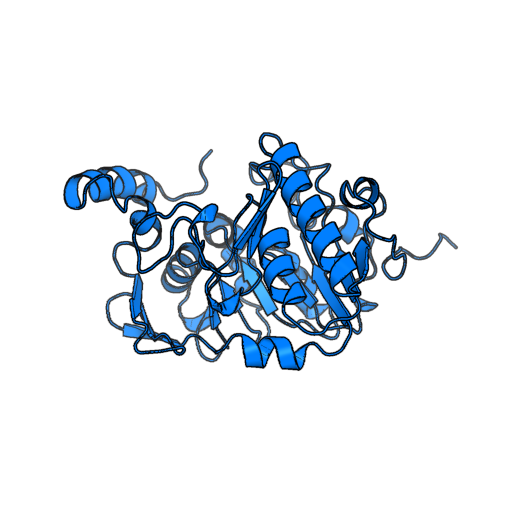94 N N . GLY A 1 198 ? 1.162 11.451 -0.512 1.00 84.62 198 GLY A N 1
ATOM 1495 C CA . GLY A 1 198 ? 0.041 11.878 -1.363 1.00 84.62 198 GLY A CA 1
ATOM 1496 C C . GLY A 1 198 ? -0.316 10.898 -2.484 1.00 84.62 198 GLY A C 1
ATOM 1497 O O . GLY A 1 198 ? -1.140 11.226 -3.332 1.00 84.62 198 GLY A O 1
ATOM 1498 N N . THR A 1 199 ? 0.270 9.700 -2.481 1.00 90.12 199 THR A N 1
ATOM 1499 C CA . THR A 1 199 ? -0.099 8.590 -3.364 1.00 90.12 199 THR A CA 1
ATOM 1500 C C . THR A 1 199 ? -0.065 7.273 -2.596 1.00 90.12 199 THR A C 1
ATOM 1502 O O . THR A 1 199 ? 0.891 7.001 -1.874 1.00 90.12 199 THR A O 1
ATOM 1505 N N . VAL A 1 200 ? -1.089 6.440 -2.798 1.00 94.06 200 VAL A N 1
ATOM 1506 C CA . VAL A 1 200 ? -1.184 5.094 -2.196 1.00 94.06 200 VAL A CA 1
ATOM 1507 C C . VAL A 1 200 ? -0.054 4.187 -2.684 1.00 94.06 200 VAL A C 1
ATOM 1509 O O . VAL A 1 200 ? 0.374 3.280 -1.979 1.00 94.06 200 VAL A O 1
ATOM 1512 N N . ALA A 1 201 ? 0.481 4.461 -3.878 1.00 96.44 201 ALA A N 1
ATOM 1513 C CA . ALA A 1 201 ? 1.567 3.679 -4.456 1.00 96.44 201 ALA A CA 1
ATOM 1514 C C . ALA A 1 201 ? 2.823 3.695 -3.585 1.00 96.44 201 ALA A C 1
ATOM 1516 O O . ALA A 1 201 ? 3.499 2.680 -3.470 1.00 96.44 201 ALA A O 1
ATOM 1517 N N . TYR A 1 202 ? 3.106 4.825 -2.934 1.00 97.06 202 TYR A N 1
ATOM 1518 C CA . TYR A 1 202 ? 4.269 4.944 -2.065 1.00 97.06 202 TYR A CA 1
ATOM 1519 C C . TYR A 1 202 ? 4.092 4.209 -0.733 1.00 97.06 202 TYR A C 1
ATOM 1521 O O . TYR A 1 202 ? 5.042 3.642 -0.199 1.00 97.06 202 TYR A O 1
ATOM 1529 N N . SER A 1 203 ? 2.874 4.176 -0.196 1.00 97.50 203 SER A N 1
ATOM 1530 C CA . SER A 1 203 ? 2.578 3.392 1.005 1.00 97.50 203 SER A CA 1
ATOM 1531 C C . SER A 1 203 ? 2.623 1.895 0.720 1.00 97.50 203 SER A C 1
ATOM 1533 O O . SER A 1 203 ? 3.223 1.147 1.485 1.00 97.50 203 SER A O 1
ATOM 1535 N N . ALA A 1 204 ? 2.060 1.459 -0.413 1.00 98.19 204 ALA A N 1
ATOM 1536 C CA . ALA A 1 204 ? 2.174 0.075 -0.868 1.00 98.19 204 ALA A CA 1
ATOM 1537 C C . ALA A 1 204 ? 3.639 -0.323 -1.112 1.00 98.19 204 ALA A C 1
ATOM 1539 O O . ALA A 1 204 ? 4.029 -1.434 -0.770 1.00 98.19 204 ALA A O 1
ATOM 1540 N N . LEU A 1 205 ? 4.463 0.591 -1.639 1.00 98.56 205 LEU A N 1
ATOM 1541 C CA . LEU A 1 205 ? 5.894 0.359 -1.831 1.00 98.56 205 LEU A CA 1
ATOM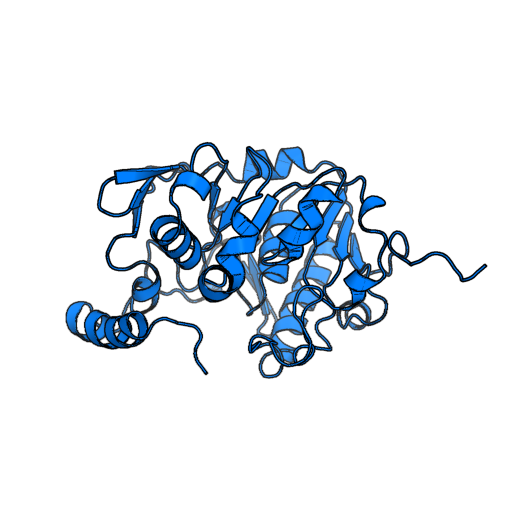 1542 C C . LEU A 1 205 ? 6.632 0.155 -0.504 1.00 98.56 205 LEU A C 1
ATOM 1544 O O . LEU A 1 205 ? 7.368 -0.818 -0.391 1.00 98.56 205 LEU A O 1
ATOM 1548 N N . GLN A 1 206 ? 6.396 1.004 0.503 1.00 98.25 206 GLN A N 1
ATOM 1549 C CA . GLN A 1 206 ? 6.963 0.815 1.849 1.00 98.25 206 GLN A CA 1
ATOM 1550 C C . GLN A 1 206 ? 6.592 -0.554 2.432 1.00 98.25 206 GLN A C 1
ATOM 1552 O O . GLN A 1 206 ? 7.448 -1.251 2.965 1.00 98.25 206 GLN A O 1
ATOM 1557 N N . ILE A 1 207 ? 5.331 -0.967 2.270 1.00 98.06 207 ILE A N 1
ATOM 1558 C CA . ILE A 1 207 ? 4.852 -2.276 2.727 1.00 98.06 207 ILE A CA 1
ATOM 1559 C C . ILE A 1 207 ? 5.580 -3.414 1.998 1.00 98.06 207 ILE A C 1
ATOM 1561 O O . ILE A 1 207 ? 6.128 -4.294 2.655 1.00 98.06 207 ILE A O 1
ATOM 1565 N N . LEU A 1 208 ? 5.630 -3.400 0.662 1.00 98.31 208 LEU A N 1
ATOM 1566 C CA . LEU A 1 208 ? 6.286 -4.465 -0.107 1.00 98.31 208 LEU A CA 1
ATOM 1567 C C . LEU A 1 208 ? 7.802 -4.521 0.121 1.00 98.31 208 LEU A C 1
ATOM 1569 O O . LEU A 1 208 ? 8.363 -5.610 0.158 1.00 98.31 208 LEU A O 1
ATOM 1573 N N . MET A 1 209 ? 8.470 -3.383 0.312 1.00 98.19 209 MET A N 1
ATOM 1574 C CA . MET A 1 209 ? 9.914 -3.339 0.577 1.00 98.19 209 MET A CA 1
ATOM 1575 C C . MET A 1 209 ? 10.313 -3.943 1.931 1.00 98.19 209 MET A C 1
ATOM 1577 O O . MET A 1 209 ? 11.482 -4.277 2.113 1.00 98.19 209 MET A O 1
ATOM 1581 N N . ALA A 1 210 ? 9.370 -4.114 2.863 1.00 96.81 210 ALA A N 1
ATOM 1582 C CA . ALA A 1 210 ? 9.611 -4.837 4.112 1.00 96.81 210 ALA A CA 1
ATOM 1583 C C . ALA A 1 210 ? 9.560 -6.366 3.952 1.00 96.81 210 ALA A C 1
ATOM 1585 O O . ALA A 1 210 ? 9.995 -7.090 4.846 1.00 96.81 210 ALA A O 1
ATOM 1586 N N . ALA A 1 211 ? 9.045 -6.876 2.829 1.00 96.00 211 ALA A N 1
ATOM 1587 C CA . ALA A 1 211 ? 9.170 -8.286 2.482 1.00 96.00 211 ALA A CA 1
ATOM 1588 C C . ALA A 1 211 ? 10.549 -8.564 1.848 1.00 96.00 211 ALA A C 1
ATOM 1590 O O . ALA A 1 211 ? 11.116 -7.684 1.194 1.00 96.00 211 ALA A O 1
ATOM 1591 N N . PRO A 1 212 ? 11.081 -9.798 1.951 1.00 93.94 212 PRO A N 1
ATOM 1592 C CA . PRO A 1 212 ? 12.354 -10.199 1.341 1.00 93.94 212 PRO A CA 1
ATOM 1593 C C . PRO A 1 212 ? 12.255 -10.394 -0.189 1.00 93.94 212 PRO A C 1
ATOM 1595 O O . PRO A 1 212 ? 12.837 -11.320 -0.757 1.00 93.94 212 PRO A O 1
ATOM 1598 N N . LEU A 1 213 ? 11.512 -9.519 -0.872 1.00 97.19 213 LEU A N 1
ATOM 1599 C CA . LEU A 1 213 ? 11.354 -9.516 -2.322 1.00 97.19 213 LEU A CA 1
ATOM 1600 C C . LEU A 1 213 ? 12.678 -9.176 -2.999 1.00 97.19 213 LEU A C 1
ATOM 1602 O O . LEU A 1 213 ? 13.405 -8.294 -2.553 1.00 97.19 213 LEU A O 1
ATOM 1606 N N . LYS A 1 214 ? 12.961 -9.831 -4.122 1.00 97.81 214 LYS A N 1
ATOM 1607 C CA . LYS A 1 214 ? 14.057 -9.480 -5.029 1.00 97.81 214 LYS A CA 1
ATOM 1608 C C . LYS A 1 214 ? 13.634 -8.437 -6.050 1.00 97.81 214 LYS A C 1
ATOM 1610 O O . LYS A 1 214 ? 14.469 -7.648 -6.485 1.00 97.81 214 LYS A O 1
ATOM 1615 N N . ARG A 1 215 ? 12.354 -8.420 -6.438 1.00 98.25 215 ARG A N 1
ATOM 1616 C CA . ARG A 1 215 ? 11.832 -7.471 -7.426 1.00 98.25 215 ARG A CA 1
ATOM 1617 C C . ARG A 1 215 ? 10.448 -6.961 -7.053 1.00 98.25 215 ARG A C 1
ATOM 1619 O O . ARG A 1 215 ? 9.578 -7.734 -6.657 1.00 98.25 215 ARG A O 1
ATOM 1626 N N . ILE A 1 216 ? 10.249 -5.659 -7.229 1.00 98.56 216 ILE A N 1
ATOM 1627 C CA . ILE A 1 216 ? 8.961 -4.991 -7.050 1.00 98.56 216 ILE A CA 1
ATOM 1628 C C . ILE A 1 216 ? 8.619 -4.270 -8.350 1.00 98.56 216 ILE A C 1
ATOM 1630 O O . ILE A 1 216 ? 9.328 -3.351 -8.763 1.00 98.56 216 ILE A O 1
ATOM 1634 N N . LEU A 1 217 ? 7.533 -4.687 -8.998 1.00 98.19 217 LEU A N 1
ATOM 1635 C CA . LEU A 1 217 ? 7.073 -4.112 -10.260 1.00 98.19 217 LEU A CA 1
ATOM 1636 C C . LEU A 1 217 ? 5.963 -3.085 -10.028 1.00 98.19 217 LEU A C 1
ATOM 1638 O O . LEU A 1 217 ? 4.924 -3.406 -9.463 1.00 98.19 217 LEU A O 1
ATOM 1642 N N . LEU A 1 218 ? 6.135 -1.865 -10.524 1.00 97.56 218 LEU A N 1
ATOM 1643 C CA . LEU A 1 218 ? 5.126 -0.813 -10.488 1.00 97.56 218 LEU A CA 1
ATOM 1644 C C . LEU A 1 218 ? 4.455 -0.701 -11.863 1.00 97.56 218 LEU A C 1
ATOM 1646 O O . LEU A 1 218 ? 5.086 -0.324 -12.850 1.00 97.56 218 LEU A O 1
ATOM 1650 N N . ALA A 1 219 ? 3.162 -1.013 -11.934 1.00 95.06 219 ALA A N 1
ATOM 1651 C CA . ALA A 1 219 ? 2.356 -0.938 -13.150 1.00 95.06 219 ALA A CA 1
ATOM 1652 C C . ALA A 1 219 ? 1.242 0.103 -13.001 1.00 95.06 219 ALA A C 1
ATOM 1654 O O . ALA A 1 219 ? 0.618 0.211 -11.949 1.00 95.06 219 ALA A O 1
ATOM 1655 N N . GLY A 1 220 ? 0.989 0.909 -14.036 1.00 90.75 220 GLY A N 1
ATOM 1656 C CA . GLY A 1 220 ? 0.014 2.005 -13.947 1.00 90.75 220 GLY A CA 1
ATOM 1657 C C . GLY A 1 220 ? 0.395 3.114 -12.962 1.00 90.75 220 GLY A C 1
ATOM 1658 O O . GLY A 1 220 ? -0.494 3.758 -12.397 1.00 90.75 220 GLY A O 1
ATOM 1659 N N . ILE A 1 221 ? 1.695 3.314 -12.725 1.00 90.19 221 ILE A N 1
ATOM 1660 C CA . ILE A 1 221 ? 2.256 4.372 -11.876 1.00 90.19 221 ILE A CA 1
ATOM 1661 C C . ILE A 1 221 ? 3.049 5.331 -12.766 1.00 90.19 221 ILE A C 1
ATOM 1663 O O . ILE A 1 221 ? 4.267 5.241 -12.871 1.00 90.19 221 ILE A O 1
ATOM 1667 N N . ASP A 1 222 ? 2.344 6.225 -13.457 1.00 82.44 222 ASP A N 1
ATOM 1668 C CA . ASP A 1 222 ? 2.974 7.116 -14.441 1.00 82.44 222 ASP A CA 1
ATOM 1669 C C . ASP A 1 222 ? 3.599 8.352 -13.766 1.00 82.44 222 ASP A C 1
ATOM 1671 O O . ASP A 1 222 ? 4.688 8.780 -14.126 1.00 82.44 222 ASP A O 1
ATOM 1675 N N . LEU A 1 223 ? 2.926 8.918 -12.753 1.00 79.44 223 LEU A N 1
ATOM 1676 C CA . LEU A 1 223 ? 3.328 10.124 -11.997 1.00 79.44 223 LEU A CA 1
ATOM 1677 C C . LEU A 1 223 ? 3.568 11.401 -12.834 1.00 79.44 223 LEU A C 1
ATOM 1679 O O . LEU A 1 223 ? 3.835 12.445 -12.252 1.00 79.44 223 LEU A O 1
ATOM 1683 N N . THR A 1 224 ? 3.413 11.338 -14.157 1.00 63.06 224 THR A N 1
ATOM 1684 C CA . THR A 1 224 ? 3.569 12.440 -15.121 1.00 63.06 224 THR A CA 1
ATOM 1685 C C . THR A 1 224 ? 2.239 13.041 -15.577 1.00 63.06 224 THR A C 1
ATOM 1687 O O . THR A 1 224 ? 2.201 14.196 -15.981 1.00 63.06 224 THR A O 1
ATOM 1690 N N . ASN A 1 225 ? 1.134 12.286 -15.495 1.00 56.03 225 ASN A N 1
ATOM 1691 C CA . ASN A 1 225 ? -0.147 12.651 -16.114 1.00 56.03 225 ASN A CA 1
ATOM 1692 C C . ASN A 1 225 ? -1.306 12.736 -15.100 1.00 56.03 225 ASN A C 1
ATOM 1694 O O . ASN A 1 225 ? -2.333 12.070 -15.221 1.00 56.03 225 ASN A O 1
ATOM 1698 N N . ALA A 1 226 ? -1.106 13.531 -14.047 1.00 54.03 226 ALA A N 1
ATOM 1699 C CA . ALA A 1 226 ? -2.020 13.665 -12.910 1.00 54.03 226 ALA A CA 1
ATOM 1700 C C . ALA A 1 226 ? -3.389 14.311 -13.234 1.00 54.03 226 ALA A C 1
ATOM 1702 O O . ALA A 1 226 ? -4.324 14.140 -12.442 1.00 54.03 226 ALA A O 1
ATOM 1703 N N . ALA A 1 227 ? -3.505 15.019 -14.365 1.00 49.38 227 ALA A N 1
ATOM 1704 C CA . ALA A 1 227 ? -4.742 15.638 -14.858 1.00 49.38 227 ALA A CA 1
ATOM 1705 C C . ALA A 1 227 ? -5.580 14.743 -15.789 1.00 49.38 227 ALA A C 1
ATOM 1707 O O . ALA A 1 227 ? -6.753 15.040 -16.018 1.00 49.38 227 ALA A O 1
ATOM 1708 N N . GLY A 1 228 ? -5.010 13.664 -16.337 1.00 52.94 228 GLY A N 1
ATOM 1709 C CA . GLY A 1 228 ? -5.729 12.765 -17.241 1.00 52.94 228 GLY A CA 1
ATOM 1710 C C . GLY A 1 228 ? -6.738 11.865 -16.510 1.00 52.94 228 GLY A C 1
ATOM 1711 O O . GLY A 1 228 ? -6.536 11.544 -15.334 1.00 52.94 228 GLY A O 1
ATOM 1712 N N . PRO A 1 229 ? -7.816 11.411 -17.180 1.00 54.47 229 PRO A N 1
ATOM 1713 C CA . PRO A 1 229 ? -8.733 10.440 -16.595 1.00 54.47 229 PRO A CA 1
ATOM 1714 C C . PRO A 1 229 ? -7.986 9.140 -16.275 1.00 54.47 229 PRO A C 1
ATOM 1716 O O . PRO A 1 229 ? -7.187 8.639 -17.075 1.00 54.47 229 PRO A O 1
ATOM 1719 N N . ARG A 1 230 ? -8.259 8.573 -15.094 1.00 68.06 230 ARG A N 1
ATOM 1720 C CA . ARG A 1 230 ? -7.753 7.243 -14.713 1.00 68.06 230 ARG A CA 1
ATOM 1721 C C . ARG A 1 230 ? -8.251 6.194 -15.709 1.00 68.06 230 ARG A C 1
ATOM 1723 O O . ARG A 1 230 ? -9.251 6.417 -16.387 1.00 68.06 230 ARG A O 1
ATOM 1730 N N . PHE A 1 231 ? -7.608 5.023 -15.789 1.00 73.19 231 PHE A N 1
ATOM 1731 C CA . PHE A 1 231 ? -7.968 4.039 -16.827 1.00 73.19 231 PHE A CA 1
ATOM 1732 C C . PHE A 1 231 ? -9.446 3.601 -16.800 1.00 73.19 231 PHE A C 1
ATOM 1734 O O . PHE A 1 231 ? -9.977 3.203 -17.834 1.00 73.19 231 PHE A O 1
ATOM 1741 N N . TYR A 1 232 ? -10.082 3.688 -15.630 1.00 62.00 232 TYR A N 1
ATOM 1742 C CA . TYR A 1 232 ? -11.472 3.315 -15.373 1.00 62.00 232 TYR A CA 1
ATOM 1743 C C . TYR A 1 232 ? -12.450 4.508 -15.367 1.00 62.00 232 TYR A C 1
ATOM 1745 O O . TYR A 1 232 ? -13.649 4.310 -15.190 1.00 62.00 232 TYR A O 1
ATOM 1753 N N . GLU A 1 233 ? -11.971 5.745 -15.526 1.00 70.31 233 GLU A N 1
ATOM 1754 C CA . GLU A 1 233 ? -12.821 6.940 -15.591 1.00 70.31 233 GLU A CA 1
ATOM 1755 C C . GLU A 1 233 ? -13.133 7.296 -17.055 1.00 70.31 233 GLU A C 1
ATOM 1757 O O . GLU A 1 233 ? -12.303 7.114 -17.948 1.00 70.31 233 GLU A O 1
ATOM 1762 N N . LYS A 1 234 ? -14.352 7.794 -17.304 1.00 63.25 234 LYS A N 1
ATOM 1763 C CA . LYS A 1 234 ? -14.755 8.343 -18.608 1.00 63.25 234 LYS A CA 1
ATOM 1764 C C . LYS A 1 234 ? -14.192 9.756 -18.784 1.00 63.25 234 LYS A C 1
ATOM 1766 O O . LYS A 1 234 ? -14.025 10.485 -17.800 1.00 63.25 234 LYS A O 1
ATOM 1771 N N . ASP A 1 235 ? -13.961 10.155 -20.031 1.00 55.53 235 ASP A N 1
ATOM 1772 C CA . ASP A 1 235 ? -13.527 11.512 -20.369 1.00 55.53 235 ASP A CA 1
ATOM 1773 C C . ASP A 1 235 ? -14.540 12.543 -19.833 1.00 55.53 235 ASP A C 1
ATOM 1775 O O . ASP A 1 235 ? -15.752 12.374 -19.968 1.00 55.53 235 ASP A O 1
ATOM 1779 N N . GLY A 1 236 ? -14.048 13.575 -19.138 1.00 51.69 236 GLY A N 1
ATOM 1780 C CA . GLY A 1 236 ? -14.877 14.602 -18.486 1.00 51.69 236 GLY A CA 1
ATOM 1781 C C . GLY A 1 236 ? -15.348 14.290 -17.054 1.00 51.69 236 GLY A C 1
ATOM 1782 O O . GLY A 1 236 ? -15.906 15.171 -16.404 1.00 51.69 236 GLY A O 1
ATOM 1783 N N . ALA A 1 237 ? -15.086 13.089 -16.517 1.00 56.31 237 ALA A N 1
ATOM 1784 C CA . ALA A 1 237 ? -15.471 12.689 -15.151 1.00 56.31 237 ALA A CA 1
ATOM 1785 C C . ALA A 1 237 ? -14.278 12.495 -14.187 1.00 56.31 237 ALA A C 1
ATOM 1787 O O . ALA A 1 237 ? -14.433 11.886 -13.121 1.00 56.31 237 ALA A O 1
ATOM 1788 N N . ALA A 1 238 ? -13.099 13.008 -14.553 1.00 56.84 238 ALA A N 1
ATOM 1789 C CA . ALA A 1 238 ? -11.853 12.804 -13.819 1.00 56.84 238 ALA A CA 1
ATOM 1790 C C . ALA A 1 238 ? -11.922 13.349 -12.381 1.00 56.84 238 ALA A C 1
ATOM 1792 O O . ALA A 1 238 ? -12.347 14.484 -12.136 1.00 56.84 238 ALA A O 1
ATOM 1793 N N . ALA A 1 239 ? -11.497 12.540 -11.410 1.00 55.91 239 ALA A N 1
ATOM 1794 C CA . ALA A 1 239 ? -11.379 12.994 -10.028 1.00 55.91 239 ALA A CA 1
ATOM 1795 C C . ALA A 1 239 ? -10.161 13.919 -9.858 1.00 55.91 239 ALA A C 1
ATOM 1797 O O . ALA A 1 239 ? -9.069 13.618 -10.339 1.00 55.91 239 ALA A O 1
ATOM 1798 N N . TRP A 1 240 ? -10.318 15.015 -9.106 1.00 50.47 240 TRP A N 1
ATOM 1799 C CA . TRP A 1 240 ? -9.201 15.918 -8.814 1.00 50.47 240 TRP A CA 1
ATOM 1800 C C . TRP A 1 240 ? -8.087 15.180 -8.060 1.00 50.47 240 TRP A C 1
ATOM 1802 O O . TRP A 1 240 ? -8.308 14.647 -6.965 1.00 50.47 240 TRP A O 1
ATOM 1812 N N . SER A 1 241 ? -6.880 15.185 -8.625 1.00 54.50 241 SER A N 1
ATOM 1813 C CA . SER A 1 241 ? -5.688 14.618 -8.005 1.00 54.50 241 SER A CA 1
ATOM 1814 C C . SER A 1 241 ? -4.765 15.750 -7.531 1.00 54.50 241 SER A C 1
ATOM 1816 O O . SER A 1 241 ? -4.467 16.689 -8.259 1.00 54.50 241 SER A O 1
ATOM 1818 N N . GLY A 1 242 ? -4.316 15.694 -6.274 1.00 51.88 242 GLY A N 1
ATOM 1819 C CA . GLY A 1 242 ? -3.376 16.682 -5.723 1.00 51.88 242 GLY A CA 1
ATOM 1820 C C . GLY A 1 242 ? -1.925 16.472 -6.173 1.00 51.88 242 GLY A C 1
ATOM 1821 O O . GLY A 1 242 ? -1.027 17.080 -5.592 1.00 51.88 242 GLY A O 1
ATOM 1822 N N . LEU A 1 243 ? -1.692 15.578 -7.142 1.00 57.50 243 LEU A N 1
ATOM 1823 C CA . LEU A 1 243 ? -0.363 15.157 -7.584 1.00 57.50 243 LEU A CA 1
ATOM 1824 C C . LEU A 1 243 ? 0.401 16.294 -8.276 1.00 57.50 243 LEU A C 1
ATOM 1826 O O . LEU A 1 243 ? 1.584 16.435 -8.006 1.00 57.50 243 LEU A O 1
ATOM 1830 N N . GLU A 1 244 ? -0.250 17.159 -9.059 1.00 58.00 244 GLU A N 1
ATOM 1831 C CA . GLU A 1 244 ? 0.434 18.222 -9.828 1.00 58.00 244 GLU A CA 1
ATOM 1832 C C . GLU A 1 244 ? 1.215 19.210 -8.949 1.00 58.00 244 GLU A C 1
ATOM 1834 O O . GLU A 1 244 ? 2.367 19.525 -9.226 1.00 58.00 244 GLU A O 1
ATOM 1839 N N . LYS A 1 245 ? 0.635 19.654 -7.826 1.00 60.31 245 LYS A N 1
ATOM 1840 C CA . LYS A 1 245 ? 1.314 20.569 -6.884 1.00 60.31 245 LYS A CA 1
ATOM 1841 C C . LYS A 1 245 ? 2.318 19.861 -5.967 1.00 60.31 245 LYS A C 1
ATOM 1843 O O . LYS A 1 245 ? 3.046 20.521 -5.233 1.00 60.31 245 LYS A O 1
ATOM 1848 N N . GLY A 1 246 ? 2.314 18.527 -5.950 1.00 71.94 246 GLY A N 1
ATOM 1849 C CA . GLY A 1 246 ? 3.103 17.695 -5.040 1.00 71.94 246 GLY A CA 1
ATOM 1850 C C . GLY A 1 246 ? 4.092 16.764 -5.735 1.00 71.94 246 GLY A C 1
ATOM 1851 O O . GLY A 1 246 ? 4.718 15.963 -5.045 1.00 71.94 246 GLY A O 1
ATOM 1852 N N . GLN A 1 247 ? 4.228 16.840 -7.060 1.00 81.12 247 GLN A N 1
ATOM 1853 C CA . GLN A 1 247 ? 4.951 15.852 -7.857 1.00 81.12 247 GLN A CA 1
ATOM 1854 C C . GLN A 1 247 ? 6.427 15.774 -7.470 1.00 81.12 247 GLN A C 1
ATOM 1856 O O . GLN A 1 247 ? 6.901 14.684 -7.177 1.00 81.12 247 GLN A O 1
ATOM 1861 N N . ALA A 1 248 ? 7.123 16.911 -7.364 1.00 85.44 248 ALA A N 1
ATOM 1862 C CA . ALA A 1 248 ? 8.526 16.946 -6.942 1.00 85.44 248 ALA A CA 1
ATOM 1863 C C . ALA A 1 248 ? 8.732 16.279 -5.570 1.00 85.44 248 ALA A C 1
ATOM 1865 O O . ALA A 1 248 ? 9.611 15.437 -5.410 1.00 85.44 248 ALA A O 1
ATOM 1866 N N . ARG A 1 249 ? 7.850 16.572 -4.603 1.00 88.94 249 ARG A N 1
ATOM 1867 C CA . ARG A 1 249 ? 7.868 15.919 -3.286 1.00 88.94 249 ARG A CA 1
ATOM 1868 C C . ARG A 1 249 ? 7.662 14.410 -3.416 1.00 88.94 249 ARG A C 1
ATOM 1870 O O . ARG A 1 249 ? 8.407 13.642 -2.825 1.00 88.94 249 ARG A O 1
ATOM 1877 N N . ILE A 1 250 ? 6.652 13.978 -4.173 1.00 91.38 250 ILE A N 1
ATOM 1878 C CA . ILE A 1 250 ? 6.350 12.554 -4.383 1.00 91.38 250 ILE A CA 1
ATOM 1879 C C . ILE A 1 250 ? 7.544 11.836 -5.025 1.00 91.38 250 ILE A C 1
ATOM 1881 O O . ILE A 1 250 ? 7.916 10.763 -4.559 1.00 91.38 250 ILE A O 1
ATOM 1885 N N . LEU A 1 251 ? 8.169 12.428 -6.043 1.00 93.44 251 LEU A N 1
ATOM 1886 C CA . LEU A 1 251 ? 9.344 11.860 -6.700 1.00 93.44 251 LEU A CA 1
ATOM 1887 C C . LEU A 1 251 ? 10.543 11.771 -5.751 1.00 93.44 251 LEU A C 1
ATOM 1889 O O . LEU A 1 251 ? 11.198 10.735 -5.743 1.00 93.44 251 LEU A O 1
ATOM 1893 N N . GLY A 1 252 ? 10.769 12.765 -4.885 1.00 94.62 252 GLY A N 1
ATOM 1894 C CA . GLY A 1 252 ? 11.803 12.688 -3.842 1.00 94.62 252 GLY A CA 1
ATOM 1895 C C . GLY A 1 252 ? 11.624 11.473 -2.921 1.00 94.62 252 GLY A C 1
ATOM 1896 O O . GLY A 1 252 ? 12.573 10.746 -2.641 1.00 94.62 252 GLY A O 1
ATOM 1897 N N . HIS A 1 253 ? 10.383 11.166 -2.536 1.00 96.81 253 HIS A N 1
ATOM 1898 C CA . HIS A 1 253 ? 10.066 9.954 -1.772 1.00 96.81 253 HIS A CA 1
ATOM 1899 C C . HIS A 1 253 ? 10.381 8.657 -2.538 1.00 96.81 253 HIS A C 1
ATOM 1901 O O . HIS A 1 253 ? 10.947 7.727 -1.957 1.00 96.81 253 HIS A O 1
ATOM 1907 N N . PHE A 1 254 ? 10.046 8.579 -3.830 1.00 97.62 254 PHE A N 1
ATOM 1908 C CA . PHE A 1 254 ? 10.380 7.416 -4.665 1.00 97.62 254 PHE A CA 1
ATOM 1909 C C . PHE A 1 254 ? 11.882 7.292 -4.952 1.00 97.62 254 PHE A C 1
ATOM 1911 O O . PHE A 1 254 ? 12.366 6.167 -5.087 1.00 97.62 254 PHE A O 1
ATOM 1918 N N . ALA A 1 255 ? 12.615 8.406 -5.012 1.00 97.56 255 ALA A N 1
ATOM 1919 C CA . ALA A 1 255 ? 14.069 8.420 -5.143 1.00 97.56 255 ALA A CA 1
ATOM 1920 C C . ALA A 1 255 ? 14.732 7.823 -3.892 1.00 97.56 255 ALA A C 1
ATOM 1922 O O . ALA A 1 255 ? 15.525 6.888 -4.013 1.00 97.56 255 ALA A O 1
ATOM 1923 N N . LEU A 1 256 ? 14.309 8.261 -2.698 1.00 98.25 256 LEU A N 1
ATOM 1924 C CA . LEU A 1 256 ? 14.758 7.683 -1.427 1.00 98.25 256 LEU A CA 1
ATOM 1925 C C . LEU A 1 256 ? 14.440 6.182 -1.346 1.00 98.25 256 LEU A C 1
ATOM 1927 O O . LEU A 1 256 ? 15.309 5.374 -1.025 1.00 98.25 256 LEU A O 1
ATOM 1931 N N . ALA A 1 257 ? 13.219 5.773 -1.708 1.00 98.12 257 ALA A N 1
ATOM 1932 C CA . ALA A 1 257 ? 12.862 4.353 -1.729 1.00 98.12 257 ALA A CA 1
ATOM 1933 C C . ALA A 1 257 ? 13.740 3.542 -2.696 1.00 98.12 257 ALA A C 1
ATOM 1935 O O . ALA A 1 257 ? 14.131 2.425 -2.374 1.00 98.12 257 ALA A O 1
ATOM 1936 N N . ARG A 1 258 ? 14.112 4.101 -3.854 1.00 98.00 258 ARG A N 1
ATOM 1937 C CA . ARG A 1 258 ? 15.018 3.439 -4.803 1.00 98.00 258 ARG A CA 1
ATOM 1938 C C . ARG A 1 258 ? 16.425 3.265 -4.239 1.00 98.00 258 ARG A C 1
ATOM 1940 O O . ARG A 1 258 ? 17.015 2.205 -4.428 1.00 98.00 258 ARG A O 1
ATOM 1947 N N . GLN A 1 259 ? 16.955 4.269 -3.544 1.00 97.88 259 GLN A N 1
ATOM 1948 C CA . GLN A 1 259 ? 18.248 4.172 -2.861 1.00 97.88 259 GLN A CA 1
ATOM 1949 C C . GLN A 1 259 ? 18.228 3.062 -1.804 1.00 97.88 259 GLN A C 1
ATOM 1951 O O . GLN A 1 259 ? 19.085 2.179 -1.825 1.00 97.88 259 GLN A O 1
ATOM 1956 N N . LEU A 1 260 ? 17.205 3.052 -0.945 1.00 98.00 260 LEU A N 1
ATOM 1957 C CA . LEU A 1 260 ? 17.033 2.036 0.097 1.00 98.00 260 LEU A CA 1
ATOM 1958 C C . LEU A 1 260 ? 16.789 0.633 -0.476 1.00 98.00 260 LEU A C 1
ATOM 1960 O O . LEU A 1 260 ? 17.272 -0.350 0.076 1.00 98.00 260 LEU A O 1
ATOM 1964 N N . ALA A 1 261 ? 16.070 0.511 -1.591 1.00 97.94 261 ALA A N 1
ATOM 1965 C CA . ALA A 1 261 ? 15.900 -0.765 -2.280 1.00 97.94 261 ALA A CA 1
ATOM 1966 C C . ALA A 1 261 ? 17.243 -1.302 -2.798 1.00 97.94 261 ALA A C 1
ATOM 1968 O O . ALA A 1 261 ? 17.536 -2.488 -2.644 1.00 97.94 261 ALA A O 1
ATOM 1969 N N . GLY A 1 262 ? 18.096 -0.423 -3.339 1.00 96.94 262 GLY A N 1
ATOM 1970 C CA . GLY A 1 262 ? 19.438 -0.776 -3.799 1.00 96.94 262 GLY A CA 1
ATOM 1971 C C . GLY A 1 262 ? 20.319 -1.352 -2.689 1.00 96.94 262 GLY A C 1
ATOM 1972 O O . GLY A 1 262 ? 20.941 -2.394 -2.890 1.00 96.94 262 GLY A O 1
ATOM 1973 N N . THR A 1 263 ? 20.315 -0.745 -1.497 1.00 96.31 263 THR A N 1
ATOM 1974 C CA . THR A 1 263 ? 21.086 -1.258 -0.346 1.00 96.31 263 THR A CA 1
ATOM 1975 C C . THR A 1 263 ? 20.562 -2.600 0.173 1.00 96.31 263 THR A C 1
ATOM 1977 O O . THR A 1 263 ? 21.324 -3.382 0.735 1.00 96.31 263 THR A O 1
ATOM 1980 N N . ARG A 1 264 ? 19.282 -2.907 -0.071 1.00 95.50 264 ARG A N 1
ATOM 1981 C CA . ARG A 1 264 ? 18.631 -4.182 0.281 1.00 95.50 264 ARG A CA 1
ATOM 1982 C C . ARG A 1 264 ? 18.744 -5.253 -0.808 1.00 95.50 264 ARG A C 1
ATOM 1984 O O . ARG A 1 264 ? 18.238 -6.360 -0.628 1.00 95.50 264 ARG A O 1
ATOM 1991 N N . GLY A 1 265 ? 19.352 -4.938 -1.954 1.00 96.88 265 GLY A N 1
ATOM 1992 C CA . GLY A 1 265 ? 19.396 -5.842 -3.105 1.00 96.88 265 GLY A CA 1
ATOM 1993 C C . GLY A 1 265 ? 18.017 -6.110 -3.723 1.00 96.88 265 GLY A C 1
ATOM 1994 O O . GLY A 1 265 ? 17.781 -7.200 -4.247 1.00 96.88 265 GLY A O 1
ATOM 1995 N N . GLN A 1 266 ? 17.101 -5.141 -3.638 1.00 98.06 266 GLN A N 1
ATOM 1996 C CA . GLN A 1 266 ? 15.768 -5.191 -4.237 1.00 98.06 266 GLN A CA 1
ATOM 1997 C C . GLN A 1 266 ? 15.747 -4.345 -5.512 1.00 98.06 266 GLN A C 1
ATOM 1999 O O . GLN A 1 266 ? 16.094 -3.164 -5.498 1.00 98.06 266 GLN A O 1
ATOM 2004 N N . ALA A 1 267 ? 15.308 -4.926 -6.625 1.00 98.25 267 ALA A N 1
ATOM 2005 C CA . ALA A 1 267 ? 15.129 -4.185 -7.866 1.00 98.25 267 ALA A CA 1
ATOM 2006 C C . ALA A 1 267 ? 13.723 -3.579 -7.927 1.00 98.25 267 ALA A C 1
ATOM 2008 O O . ALA A 1 267 ? 12.722 -4.297 -7.872 1.00 98.25 267 ALA A O 1
ATOM 2009 N N . LEU A 1 268 ? 13.648 -2.259 -8.092 1.00 98.56 268 LEU A N 1
ATOM 2010 C CA . LEU A 1 268 ? 12.392 -1.573 -8.377 1.00 98.56 268 LEU A CA 1
ATOM 2011 C C . LEU A 1 268 ? 12.246 -1.385 -9.886 1.00 98.56 268 LEU A C 1
ATOM 2013 O O . LEU A 1 268 ? 13.146 -0.863 -10.549 1.00 98.56 268 LEU A O 1
ATOM 2017 N N . LEU A 1 269 ? 11.114 -1.829 -10.423 1.00 98.12 269 LEU A N 1
ATOM 2018 C CA . LEU A 1 269 ? 10.843 -1.877 -11.855 1.00 98.12 269 LEU A CA 1
ATOM 2019 C C . LEU A 1 269 ? 9.582 -1.077 -12.189 1.00 98.12 269 LEU A C 1
ATOM 2021 O O . LEU A 1 269 ? 8.644 -1.029 -11.398 1.00 98.12 269 LEU A O 1
ATOM 2025 N N . SER A 1 270 ? 9.527 -0.489 -13.380 1.00 96.12 270 SER A N 1
ATOM 2026 C CA . SER A 1 270 ? 8.342 0.160 -13.937 1.00 96.12 270 SER A CA 1
ATOM 2027 C C . SER A 1 270 ? 7.869 -0.577 -15.186 1.00 96.12 270 SER A C 1
ATOM 2029 O O . SER A 1 270 ? 8.615 -0.746 -16.159 1.00 96.12 270 SER A O 1
ATOM 2031 N N . ALA A 1 271 ? 6.589 -0.953 -15.183 1.00 94.31 271 ALA A N 1
ATOM 2032 C CA . ALA A 1 271 ? 5.902 -1.482 -16.354 1.00 94.31 271 ALA A CA 1
ATOM 2033 C C . ALA A 1 271 ? 5.421 -0.377 -17.311 1.00 94.31 271 ALA A C 1
ATOM 2035 O O . ALA A 1 271 ? 5.000 -0.675 -18.428 1.00 94.31 271 ALA A O 1
ATOM 2036 N N . SER A 1 272 ? 5.435 0.889 -16.886 1.00 89.81 272 SER A N 1
ATOM 2037 C CA . SER A 1 272 ? 4.993 2.012 -17.711 1.00 89.81 272 SER A CA 1
ATOM 2038 C C . SER A 1 272 ? 6.171 2.636 -18.469 1.00 89.81 272 SER A C 1
ATOM 2040 O O . SER A 1 272 ? 7.152 3.021 -17.826 1.00 89.81 272 SER A O 1
ATOM 2042 N N . PRO A 1 273 ? 6.077 2.784 -19.805 1.00 86.25 273 PRO A N 1
ATOM 2043 C CA . PRO A 1 273 ? 7.134 3.380 -20.624 1.00 86.25 273 PRO A CA 1
ATOM 2044 C C . PRO A 1 273 ? 7.236 4.906 -20.479 1.00 86.25 273 PRO A C 1
ATOM 2046 O O . PRO A 1 273 ? 8.198 5.495 -20.950 1.00 86.25 273 PRO A O 1
ATOM 2049 N N . VAL A 1 274 ? 6.247 5.552 -19.853 1.00 86.75 274 VAL A N 1
ATOM 2050 C CA . VAL A 1 274 ? 6.156 7.020 -19.708 1.00 86.75 274 VAL A CA 1
ATOM 2051 C C . VAL A 1 274 ? 6.182 7.460 -18.242 1.00 86.75 274 VAL A C 1
ATOM 2053 O O . VAL A 1 274 ? 5.727 8.553 -17.895 1.00 86.75 274 VAL A O 1
ATOM 2056 N N . SER A 1 275 ? 6.639 6.572 -17.356 1.00 89.38 275 SER A N 1
ATOM 2057 C CA . SER A 1 275 ? 6.677 6.852 -15.926 1.00 89.38 275 SER A CA 1
ATOM 2058 C C . SER A 1 275 ? 7.858 7.739 -15.563 1.00 89.38 275 SER A C 1
ATOM 2060 O O . SER A 1 275 ? 8.991 7.402 -15.895 1.00 89.38 275 SER A O 1
ATOM 2062 N N . ALA A 1 276 ? 7.613 8.778 -14.760 1.00 90.62 276 ALA A N 1
ATOM 2063 C CA . ALA A 1 276 ? 8.680 9.574 -14.142 1.00 90.62 276 ALA A CA 1
ATOM 2064 C C . ALA A 1 276 ? 9.584 8.743 -13.212 1.00 90.62 276 ALA A C 1
ATOM 2066 O O . ALA A 1 276 ? 10.655 9.194 -12.823 1.00 90.62 276 ALA A O 1
ATOM 2067 N N . LEU A 1 277 ? 9.176 7.525 -12.833 1.00 94.12 277 LEU A N 1
ATOM 2068 C CA . LEU A 1 277 ? 10.030 6.613 -12.073 1.00 94.12 277 LEU A CA 1
ATOM 2069 C C . LEU A 1 277 ? 11.245 6.142 -12.882 1.00 94.12 277 LEU A C 1
ATOM 2071 O O . LEU A 1 277 ? 12.281 5.846 -12.291 1.00 94.12 277 LEU A O 1
ATOM 2075 N N . LEU A 1 278 ? 11.140 6.082 -14.215 1.00 94.56 278 LEU A N 1
ATOM 2076 C CA . LEU A 1 278 ? 12.266 5.709 -15.074 1.00 94.56 278 LEU A CA 1
ATOM 2077 C C . LEU A 1 278 ? 13.410 6.725 -14.946 1.00 94.56 278 LEU A C 1
ATOM 2079 O O . LEU A 1 278 ? 14.562 6.321 -14.807 1.00 94.56 278 LEU A O 1
ATOM 2083 N N . ASP A 1 279 ? 13.087 8.018 -14.853 1.00 93.44 279 ASP A N 1
ATOM 2084 C CA . ASP A 1 279 ? 14.069 9.094 -14.653 1.00 93.44 279 ASP A CA 1
ATOM 2085 C C . ASP A 1 279 ? 14.771 9.006 -13.284 1.00 93.44 279 ASP A C 1
ATOM 2087 O O . ASP A 1 279 ? 15.892 9.481 -13.118 1.00 93.44 279 ASP A O 1
ATOM 2091 N N . LEU A 1 280 ? 14.141 8.351 -12.300 1.00 94.69 280 LEU A N 1
ATOM 2092 C CA . LEU A 1 280 ? 14.723 8.074 -10.980 1.00 94.69 280 LEU A CA 1
ATOM 2093 C C . LEU A 1 280 ? 15.591 6.800 -10.954 1.00 94.69 280 LEU A C 1
ATOM 2095 O O . LEU A 1 280 ? 16.077 6.402 -9.892 1.00 94.69 280 LEU A O 1
ATOM 2099 N N . GLY A 1 281 ? 15.765 6.129 -12.096 1.00 95.50 281 GLY A N 1
ATOM 2100 C CA . GLY A 1 281 ? 16.570 4.914 -12.222 1.00 95.50 281 GLY A CA 1
ATOM 2101 C C . GLY A 1 281 ? 15.838 3.619 -11.855 1.00 95.50 281 GLY A C 1
ATOM 2102 O O . GLY A 1 281 ? 16.492 2.634 -11.506 1.00 95.50 281 GLY A O 1
ATOM 2103 N N . TYR A 1 282 ? 14.501 3.599 -11.906 1.00 97.81 282 TYR A N 1
ATOM 2104 C CA . TYR A 1 282 ? 13.736 2.347 -11.858 1.00 97.81 282 TYR A CA 1
ATOM 2105 C C . TYR A 1 282 ? 13.954 1.586 -13.171 1.00 97.81 282 TYR A C 1
ATOM 2107 O O . TYR A 1 282 ? 13.918 2.176 -14.250 1.00 97.81 282 TYR A O 1
ATOM 2115 N N . GLY A 1 283 ? 14.152 0.269 -13.099 1.00 97.19 283 GLY A N 1
ATOM 2116 C CA . GLY A 1 283 ? 14.355 -0.545 -14.299 1.00 97.19 283 GLY A CA 1
ATOM 2117 C C . GLY A 1 283 ? 13.087 -0.627 -15.152 1.00 97.19 283 GLY A C 1
ATOM 2118 O O . GLY A 1 283 ? 11.980 -0.710 -14.622 1.00 97.19 283 GLY A O 1
ATOM 2119 N N . ARG A 1 284 ? 13.218 -0.636 -16.478 1.00 95.94 284 ARG A N 1
ATOM 2120 C CA . ARG A 1 284 ? 12.086 -0.897 -17.379 1.00 95.94 284 ARG A CA 1
ATOM 2121 C C . ARG A 1 284 ? 11.766 -2.394 -17.393 1.00 95.94 284 ARG A C 1
ATOM 2123 O O . ARG A 1 284 ? 12.668 -3.213 -17.527 1.00 95.94 284 ARG A O 1
ATOM 2130 N N . ASP A 1 285 ? 10.484 -2.743 -17.290 1.00 94.81 285 ASP A N 1
ATOM 2131 C CA . ASP A 1 285 ? 10.009 -4.120 -17.466 1.00 94.81 285 ASP A CA 1
ATOM 2132 C C . ASP A 1 285 ? 8.867 -4.205 -18.490 1.00 94.81 285 ASP A C 1
ATOM 2134 O O . ASP A 1 285 ? 7.737 -3.762 -18.252 1.00 94.81 285 ASP A O 1
ATOM 2138 N N . ASP A 1 286 ? 9.164 -4.767 -19.657 1.00 92.62 286 ASP A N 1
ATOM 2139 C CA . ASP A 1 286 ? 8.239 -4.845 -20.787 1.00 92.62 286 ASP A CA 1
ATOM 2140 C C . ASP A 1 286 ? 7.270 -6.035 -20.729 1.00 92.62 286 ASP A C 1
ATOM 2142 O O . ASP A 1 286 ? 6.494 -6.217 -21.664 1.00 92.62 286 ASP A O 1
ATOM 2146 N N . ARG A 1 287 ? 7.211 -6.816 -19.635 1.00 92.19 287 ARG A N 1
ATOM 2147 C CA . ARG A 1 287 ? 6.322 -7.997 -19.564 1.00 92.19 287 ARG A CA 1
ATOM 2148 C C . ARG A 1 287 ? 4.851 -7.670 -19.838 1.00 92.19 287 ARG A C 1
ATOM 2150 O O . ARG A 1 287 ? 4.115 -8.490 -20.385 1.00 92.19 287 ARG A O 1
ATOM 2157 N N . LEU A 1 288 ? 4.429 -6.450 -19.492 1.00 90.62 288 LEU A N 1
ATOM 2158 C CA . LEU A 1 288 ? 3.062 -5.967 -19.705 1.00 90.62 288 LEU A CA 1
ATOM 2159 C C . LEU A 1 288 ? 2.856 -5.216 -21.017 1.00 90.62 288 LEU A C 1
ATOM 2161 O O . LEU A 1 288 ? 1.738 -4.756 -21.253 1.00 90.62 288 LEU A O 1
ATOM 2165 N N . ALA A 1 289 ? 3.888 -5.067 -21.850 1.00 86.62 289 ALA A N 1
ATOM 2166 C CA . ALA A 1 289 ? 3.761 -4.398 -23.135 1.00 86.62 289 ALA A CA 1
ATOM 2167 C C . ALA A 1 289 ? 2.656 -5.061 -23.988 1.00 86.62 289 ALA A C 1
ATOM 2169 O O . ALA A 1 289 ? 2.456 -6.283 -23.900 1.00 86.62 289 ALA A O 1
ATOM 2170 N N . PRO A 1 290 ? 1.896 -4.266 -24.766 1.00 80.00 290 PRO A N 1
ATOM 2171 C CA . PRO A 1 290 ? 0.996 -4.814 -25.775 1.00 80.00 290 PRO A CA 1
ATOM 2172 C C . PRO A 1 290 ? 1.799 -5.625 -26.799 1.00 80.00 290 PRO A C 1
ATOM 2174 O O . PRO A 1 290 ? 2.986 -5.363 -27.000 1.00 80.00 290 PRO A O 1
ATOM 2177 N N . GLU A 1 291 ? 1.157 -6.596 -27.447 1.00 67.69 291 GLU A N 1
ATOM 2178 C CA . GLU A 1 291 ? 1.780 -7.271 -28.588 1.00 67.69 291 GLU A CA 1
ATOM 2179 C C . GLU A 1 291 ? 2.077 -6.251 -29.696 1.00 67.69 291 GLU A C 1
ATOM 2181 O O . GLU A 1 291 ? 1.295 -5.306 -29.880 1.00 67.69 291 GLU A O 1
ATOM 2186 N N . PRO A 1 292 ? 3.209 -6.390 -30.409 1.00 60.22 292 PRO A N 1
ATOM 2187 C CA . PRO A 1 292 ? 3.444 -5.585 -31.595 1.00 60.22 292 PRO A CA 1
ATOM 2188 C C . PRO A 1 292 ? 2.294 -5.812 -32.591 1.00 60.22 292 PRO A C 1
ATOM 2190 O O . PRO A 1 292 ? 1.768 -6.925 -32.662 1.00 60.22 292 PRO A O 1
ATOM 2193 N N . PRO A 1 293 ? 1.864 -4.773 -33.329 1.00 57.16 293 PRO A N 1
ATOM 2194 C CA . PRO A 1 293 ? 0.869 -4.956 -34.377 1.00 57.16 293 PRO A CA 1
ATOM 2195 C C . PRO A 1 293 ? 1.379 -6.005 -35.374 1.00 57.16 293 PRO A C 1
ATOM 2197 O O . PRO A 1 293 ? 2.540 -5.941 -35.782 1.00 57.16 293 PRO A O 1
ATOM 2200 N N . ALA A 1 294 ? 0.517 -6.978 -35.682 1.00 49.41 294 ALA A N 1
ATOM 2201 C CA . ALA A 1 294 ? 0.762 -8.017 -36.680 1.00 49.41 294 ALA A CA 1
ATOM 2202 C C . ALA A 1 294 ? 0.908 -7.433 -38.091 1.00 49.41 294 ALA A C 1
ATOM 2204 O O . ALA A 1 294 ? 0.246 -6.404 -38.372 1.00 49.41 294 ALA A O 1
#

Foldseek 3Di:
DDLDPPVLVVLLVVCCVVPNDFQSVLSLQPDFWDWDPPDLKIFITGNRHTLAIADQLVVLLVPQPAEEEEAEQAQLLLQWQQLLPPGAYEYELLSLLCVVSHPHDSAYEYEDLSSCSVPVVSLPPRPPQHAYEYESSNLNSCCVPPSVSRPNHHYHYQAAQQNGNPDTGDDQVVDPQWDDDPLAIFRCPCSVHTHDQQGRSLNVLSSNLNRLHLEYEYESAALPCQPDAGNPDDPPRRDHGPSVVRSVVVVVNLLVSCVVCVVSNHAYEYQGPNHPVVVSVHHYDVSTPHDDDD